Protein AF-A0A0B5L4G7-F1 (afdb_monomer_lite)

Radius of gyration: 29.16 Å; chains: 1; bounding box: 64×62×88 Å

Sequence (250 aa):
MSFLYSIIALALYLLFMFSINLFRIRRFERAIFFQSILGLAGAVVTCVAFRYTPSFKVSFADLHWFLLLLLVNVFFMKNGGAGFPSFMNWFTVMISVAFISPFSEELFFRGVLLKLNGYNIWVNAFIFSSLHLFNVIVGFERFFLVNLIYRFVVALVFAHSVAISGSLFPAVFYHVTNNLVAFILMTRRGRNAREFRGDRRMWEEYTGESAGTVPGGEETEGDPEEGTGGNEDRREDQRDPDEGRDDTKG

Foldseek 3Di:
DFDVLLVVLVVQLVCLLCCLVVVVDPDPLVSLLSSLVSLQVSLVVLCVVQVFDAAAPDDCQLVVVLVVLLVVLLVDLLVDDAADDPPHPLVSNLCRQLASNQVSCLSSLQGRNCVSNVLPLQVSLVVQLVVVVVCCVVPVDPDDVVVSVSSSSLSSSQSVSCSVPVHSNNSNVSSSVSRNSSSVSNHVVNVVVVVVVVVVVVVCVVVVPPPDPPPDDDDDDDDDDDDDDDDDDDDDDDDDDDDDDDDDDD

Structure (mmCIF, N/CA/C/O backbone):
data_AF-A0A0B5L4G7-F1
#
_entry.id   AF-A0A0B5L4G7-F1
#
loop_
_atom_site.group_PDB
_atom_site.id
_atom_site.type_symbol
_atom_site.label_atom_id
_atom_site.label_alt_id
_atom_site.label_comp_id
_atom_site.label_asym_id
_atom_site.label_entity_id
_atom_site.label_seq_id
_atom_site.pdbx_PDB_ins_code
_atom_site.Cartn_x
_atom_site.Cartn_y
_atom_site.Cartn_z
_atom_site.occupancy
_atom_site.B_iso_or_equiv
_atom_site.auth_seq_id
_atom_site.auth_comp_id
_atom_site.auth_asym_id
_atom_site.auth_atom_id
_atom_site.pdbx_PDB_model_num
ATOM 1 N N . MET A 1 1 ? -19.841 11.371 13.286 1.00 59.25 1 MET A N 1
ATOM 2 C CA . MET A 1 1 ? -18.667 12.278 13.298 1.00 59.25 1 MET A CA 1
ATOM 3 C C . MET A 1 1 ? -17.519 11.712 12.452 1.00 59.25 1 MET A C 1
ATOM 5 O O . MET A 1 1 ? -16.452 11.470 12.981 1.00 59.25 1 MET A O 1
ATOM 9 N N . SER A 1 2 ? -17.703 11.435 11.159 1.00 75.00 2 SER A N 1
ATOM 10 C CA . SER A 1 2 ? -16.788 10.503 10.464 1.00 75.00 2 SER A CA 1
ATOM 11 C C . SER A 1 2 ? -16.256 11.045 9.133 1.00 75.00 2 SER A C 1
ATOM 13 O O . SER A 1 2 ? -15.048 11.162 8.960 1.00 75.00 2 SER A O 1
ATOM 15 N N . PHE A 1 3 ? -17.138 11.494 8.238 1.00 88.06 3 PHE A N 1
ATOM 16 C CA . PHE A 1 3 ? -16.742 11.855 6.876 1.00 88.06 3 PHE A CA 1
ATOM 17 C C . PHE A 1 3 ? -15.781 13.053 6.785 1.00 88.06 3 PHE A C 1
ATOM 19 O O . PHE A 1 3 ? -14.754 12.967 6.117 1.00 88.06 3 PHE A O 1
ATOM 26 N N . LEU A 1 4 ? -16.065 14.148 7.503 1.00 93.00 4 LEU A N 1
ATOM 27 C CA . LEU A 1 4 ? -15.206 15.340 7.497 1.00 93.00 4 LEU A CA 1
ATOM 28 C C . LEU A 1 4 ? -13.792 15.033 8.012 1.00 93.00 4 LEU A C 1
ATOM 30 O O . LEU A 1 4 ? -12.812 15.471 7.419 1.00 93.00 4 LEU A O 1
ATOM 34 N N . TYR A 1 5 ? -13.672 14.244 9.082 1.00 94.19 5 TYR A N 1
ATOM 35 C CA . TYR A 1 5 ? -12.368 13.850 9.613 1.00 94.19 5 TYR A CA 1
ATOM 36 C C . TYR A 1 5 ? -11.612 12.931 8.658 1.00 94.19 5 TYR A C 1
ATOM 38 O O . TYR A 1 5 ? -10.407 13.097 8.508 1.00 94.19 5 TYR A O 1
ATOM 46 N N . SER A 1 6 ? -12.302 12.023 7.963 1.00 94.44 6 SER A N 1
ATOM 47 C CA . SER A 1 6 ? -11.692 11.214 6.905 1.00 94.44 6 SER A CA 1
ATOM 48 C C . SER A 1 6 ? -11.169 12.070 5.752 1.00 94.44 6 SER A C 1
ATOM 50 O O . SER A 1 6 ? -10.069 11.814 5.268 1.00 94.44 6 SER A O 1
ATOM 52 N N . ILE A 1 7 ? -11.902 13.117 5.350 1.00 95.31 7 ILE A N 1
ATOM 53 C CA . ILE A 1 7 ? -11.430 14.084 4.347 1.00 95.31 7 ILE A CA 1
ATOM 54 C C . ILE A 1 7 ? -10.191 14.824 4.854 1.00 95.31 7 ILE A C 1
ATOM 56 O O . ILE A 1 7 ? -9.207 14.910 4.127 1.00 95.31 7 ILE A O 1
ATOM 60 N N . ILE A 1 8 ? -10.207 15.328 6.092 1.00 96.19 8 ILE A N 1
ATOM 61 C CA . ILE A 1 8 ? -9.063 16.045 6.677 1.00 96.19 8 ILE A CA 1
ATOM 62 C C . ILE A 1 8 ? -7.838 15.127 6.773 1.00 96.19 8 ILE A C 1
ATOM 64 O O . ILE A 1 8 ? -6.742 15.526 6.385 1.00 96.19 8 ILE A O 1
ATOM 68 N N . ALA A 1 9 ? -8.014 13.889 7.244 1.00 96.00 9 ALA A N 1
ATOM 69 C CA . ALA A 1 9 ? -6.944 12.900 7.328 1.00 96.00 9 ALA A CA 1
ATOM 70 C C . ALA A 1 9 ? -6.357 12.592 5.945 1.00 96.00 9 ALA A C 1
ATOM 72 O O . ALA A 1 9 ? -5.137 12.558 5.789 1.00 96.00 9 ALA A O 1
ATOM 73 N N . LEU A 1 10 ? -7.219 12.421 4.938 1.00 96.12 10 LEU A N 1
ATOM 74 C CA . LEU A 1 10 ? -6.810 12.189 3.558 1.00 96.12 10 LEU A CA 1
ATOM 75 C C . LEU A 1 10 ? -6.064 13.387 2.972 1.00 96.12 10 LEU A C 1
ATOM 77 O O . LEU A 1 10 ? -4.985 13.207 2.419 1.00 96.12 10 LEU A O 1
ATOM 81 N N . ALA A 1 11 ? -6.586 14.601 3.134 1.00 95.75 11 ALA A N 1
ATOM 82 C CA . ALA A 1 11 ? -5.925 15.817 2.675 1.00 95.75 11 ALA A CA 1
ATOM 83 C C . ALA A 1 11 ? -4.540 15.981 3.317 1.00 95.75 11 ALA A C 1
ATOM 85 O O . ALA A 1 11 ? -3.575 16.293 2.622 1.00 95.75 11 ALA A O 1
ATOM 86 N N . LEU A 1 12 ? -4.422 15.707 4.621 1.00 96.06 12 LEU A N 1
ATOM 87 C CA . LEU A 1 12 ? -3.153 15.778 5.338 1.00 96.06 12 LEU A CA 1
ATOM 88 C C . LEU A 1 12 ? -2.153 14.736 4.823 1.00 96.06 12 LEU A C 1
ATOM 90 O O . LEU A 1 12 ? -1.013 15.083 4.536 1.00 96.06 12 LEU A O 1
ATOM 94 N N . TYR A 1 13 ? -2.568 13.480 4.648 1.00 94.94 13 TYR A N 1
ATOM 95 C CA . TYR A 1 13 ? -1.694 12.437 4.101 1.00 94.94 13 TYR A CA 1
ATOM 96 C C . TYR A 1 13 ? -1.242 12.753 2.668 1.00 94.94 13 TYR A C 1
ATOM 98 O O . TYR A 1 13 ? -0.056 12.656 2.348 1.00 94.94 13 TYR A O 1
ATOM 106 N N . LEU A 1 14 ? -2.166 13.207 1.816 1.00 93.44 14 LEU A N 1
ATOM 107 C CA . LEU A 1 14 ? -1.856 13.595 0.442 1.00 93.44 14 LEU A CA 1
ATOM 108 C C . LEU A 1 14 ? -0.922 14.805 0.378 1.00 93.44 14 LEU A C 1
ATOM 110 O O . LEU A 1 14 ? -0.034 14.822 -0.468 1.00 93.44 14 LEU A O 1
ATOM 114 N N . LEU A 1 15 ? -1.053 15.779 1.284 1.00 94.25 15 LEU A N 1
ATOM 115 C CA . LEU A 1 15 ? -0.129 16.912 1.368 1.00 94.25 15 LEU A CA 1
ATOM 116 C C . LEU A 1 15 ? 1.320 16.440 1.558 1.00 94.25 15 LEU A C 1
ATOM 118 O O . LEU A 1 15 ? 2.216 16.916 0.861 1.00 94.25 15 LEU A O 1
ATOM 122 N N . PHE A 1 16 ? 1.549 15.467 2.445 1.00 93.19 16 PHE A N 1
ATOM 123 C CA . PHE A 1 16 ? 2.872 14.865 2.624 1.00 93.19 16 PHE A CA 1
ATOM 124 C C . PHE A 1 16 ? 3.340 14.144 1.357 1.00 93.19 16 PHE A C 1
ATOM 126 O O . PHE A 1 16 ? 4.450 14.400 0.891 1.00 93.19 16 PHE A O 1
ATOM 133 N N . MET A 1 17 ? 2.492 13.305 0.758 1.00 87.38 17 MET A N 1
ATOM 134 C CA . MET A 1 17 ? 2.846 12.546 -0.448 1.00 87.38 17 MET A CA 1
ATOM 135 C C . MET A 1 17 ? 3.175 13.452 -1.642 1.00 87.38 17 MET A C 1
ATOM 137 O O . MET A 1 17 ? 4.147 13.205 -2.352 1.00 87.38 17 MET A O 1
ATOM 141 N N . PHE A 1 18 ? 2.419 14.534 -1.843 1.00 87.75 18 PHE A N 1
ATOM 142 C CA . PHE A 1 18 ? 2.631 15.475 -2.944 1.00 87.75 18 PHE A CA 1
ATOM 143 C C . PHE A 1 18 ? 3.723 16.509 -2.675 1.00 87.75 18 PHE A C 1
ATOM 145 O O . PHE A 1 18 ? 4.221 17.115 -3.626 1.00 87.75 18 PHE A O 1
ATOM 152 N N . SER A 1 19 ? 4.159 16.685 -1.423 1.00 88.75 19 SER A N 1
ATOM 153 C CA . SER A 1 19 ? 5.266 17.593 -1.102 1.00 88.75 19 SER A CA 1
ATOM 154 C C . SER A 1 19 ? 6.565 17.215 -1.820 1.00 88.75 19 SER A C 1
ATOM 156 O O . SER A 1 19 ? 7.389 18.089 -2.082 1.00 88.75 19 SER A O 1
ATOM 158 N N . ILE A 1 20 ? 6.722 15.953 -2.250 1.00 85.06 20 ILE A N 1
ATOM 159 C CA . ILE A 1 20 ? 7.889 15.533 -3.030 1.00 85.06 20 ILE A CA 1
ATOM 160 C C . ILE A 1 20 ? 8.048 16.301 -4.348 1.00 85.06 20 ILE A C 1
ATOM 162 O O . ILE A 1 20 ? 9.173 16.559 -4.784 1.00 85.06 20 ILE A O 1
ATOM 166 N N . ASN A 1 21 ? 6.935 16.738 -4.946 1.00 82.56 21 ASN A N 1
ATOM 167 C CA . ASN A 1 21 ? 6.943 17.508 -6.189 1.00 82.56 21 ASN A CA 1
ATOM 168 C C . ASN A 1 21 ? 7.656 18.861 -6.029 1.00 82.56 21 ASN A C 1
ATOM 170 O O . ASN A 1 21 ? 8.157 19.409 -7.012 1.00 82.56 21 ASN A O 1
ATOM 174 N N . LEU A 1 22 ? 7.777 19.374 -4.798 1.00 85.19 22 LEU A N 1
ATOM 175 C CA . LEU A 1 22 ? 8.517 20.602 -4.499 1.00 85.19 22 LEU A CA 1
ATOM 176 C C . LEU A 1 22 ? 10.036 20.410 -4.611 1.00 85.19 22 LEU A C 1
ATOM 178 O O . LEU A 1 22 ? 10.750 21.342 -4.972 1.00 85.19 22 LEU A O 1
ATOM 182 N N . PHE A 1 23 ? 10.543 19.202 -4.353 1.00 79.75 23 PHE A N 1
ATOM 183 C CA . PHE A 1 23 ? 11.983 18.946 -4.246 1.00 79.75 23 PHE A CA 1
ATOM 184 C C . PHE A 1 23 ? 12.676 18.662 -5.590 1.00 79.75 23 PHE A C 1
ATOM 186 O O . PHE A 1 23 ? 13.892 18.481 -5.612 1.00 79.75 23 PHE A O 1
ATOM 193 N N . ARG A 1 24 ? 11.935 18.617 -6.714 1.00 83.75 24 ARG A N 1
ATOM 194 C CA . ARG A 1 24 ? 12.455 18.404 -8.090 1.00 83.75 24 ARG A CA 1
ATOM 195 C C . ARG A 1 24 ? 13.546 17.317 -8.185 1.00 83.75 24 ARG A C 1
ATOM 197 O O . ARG A 1 24 ? 14.546 17.463 -8.893 1.00 83.75 24 ARG A O 1
ATOM 204 N N . ILE A 1 25 ? 13.368 16.212 -7.460 1.00 83.25 25 ILE A N 1
ATOM 205 C CA . ILE A 1 25 ? 14.365 15.141 -7.360 1.00 83.25 25 ILE A CA 1
ATOM 206 C C . ILE A 1 25 ? 14.445 14.398 -8.698 1.00 83.25 25 ILE A C 1
ATOM 208 O O . ILE A 1 25 ? 13.539 13.659 -9.064 1.00 83.25 25 ILE A O 1
ATOM 212 N N . ARG A 1 26 ? 15.558 14.563 -9.424 1.00 80.94 26 ARG A N 1
ATOM 213 C CA . ARG A 1 26 ? 15.743 13.964 -10.761 1.00 80.94 26 ARG A CA 1
ATOM 214 C C . ARG A 1 26 ? 15.995 12.451 -10.753 1.00 80.94 26 ARG A C 1
ATOM 216 O O . ARG A 1 26 ? 15.745 11.792 -11.755 1.00 80.94 26 ARG A O 1
ATOM 223 N N . ARG A 1 27 ? 16.530 11.886 -9.661 1.00 83.75 27 ARG A N 1
ATOM 224 C CA . ARG A 1 27 ? 16.836 10.444 -9.582 1.00 83.75 27 ARG A CA 1
ATOM 225 C C . ARG A 1 27 ? 15.648 9.669 -9.018 1.00 83.75 27 ARG A C 1
ATOM 227 O O . ARG A 1 27 ? 15.295 9.858 -7.857 1.00 83.75 27 ARG A O 1
ATOM 234 N N . PHE A 1 28 ? 15.113 8.747 -9.815 1.00 82.88 28 PHE A N 1
ATOM 235 C CA . PHE A 1 28 ? 13.949 7.916 -9.488 1.00 82.88 28 PHE A CA 1
ATOM 236 C C . PHE A 1 28 ? 14.068 7.171 -8.148 1.00 82.88 28 PHE A C 1
ATOM 238 O O . PHE A 1 28 ? 13.171 7.239 -7.316 1.00 82.88 28 PHE A O 1
ATOM 245 N N . GLU A 1 29 ? 15.206 6.522 -7.896 1.00 85.81 29 GLU A N 1
ATOM 246 C CA . GLU A 1 29 ? 15.467 5.786 -6.648 1.00 85.81 29 GLU A CA 1
ATOM 247 C C . GLU A 1 29 ? 15.391 6.673 -5.396 1.00 85.81 29 GLU A C 1
ATOM 249 O O . GLU A 1 29 ? 14.841 6.268 -4.374 1.00 85.81 29 GLU A O 1
ATOM 254 N N . ARG A 1 30 ? 15.894 7.911 -5.495 1.00 89.00 30 ARG A N 1
ATOM 255 C CA . ARG A 1 30 ? 15.812 8.893 -4.412 1.00 89.00 30 ARG A CA 1
ATOM 256 C C . ARG A 1 30 ? 14.379 9.381 -4.264 1.00 89.00 30 ARG A C 1
ATOM 258 O O . ARG A 1 30 ? 13.909 9.478 -3.140 1.00 89.00 30 ARG A O 1
ATOM 265 N N . ALA A 1 31 ? 13.688 9.647 -5.373 1.00 88.25 31 ALA A N 1
ATOM 266 C CA . ALA A 1 31 ? 12.297 10.083 -5.345 1.00 88.25 31 ALA A CA 1
ATOM 267 C C . ALA A 1 31 ? 11.403 9.061 -4.621 1.00 88.25 31 ALA A C 1
ATOM 269 O O . ALA A 1 31 ? 10.733 9.425 -3.664 1.00 88.25 31 ALA A O 1
ATOM 270 N N . ILE A 1 32 ? 11.481 7.773 -4.973 1.00 88.19 32 ILE A N 1
ATOM 271 C CA . ILE A 1 32 ? 10.718 6.718 -4.284 1.00 88.19 32 ILE A CA 1
ATOM 272 C C . ILE A 1 32 ? 11.059 6.658 -2.792 1.00 88.19 32 ILE A C 1
ATOM 274 O O . ILE A 1 32 ? 10.159 6.556 -1.955 1.00 88.19 32 ILE A O 1
ATOM 278 N N . PHE A 1 33 ? 12.346 6.720 -2.446 1.00 92.06 33 PHE A N 1
ATOM 279 C CA . PHE A 1 33 ? 12.775 6.668 -1.052 1.00 92.06 33 PHE A CA 1
ATOM 280 C C . PHE A 1 33 ? 12.215 7.843 -0.245 1.00 92.06 33 PHE A C 1
ATOM 282 O O . PHE A 1 33 ? 11.552 7.632 0.770 1.00 92.06 33 PHE A O 1
ATOM 289 N N . PHE A 1 34 ? 12.401 9.077 -0.722 1.00 92.38 34 PHE A N 1
ATOM 290 C CA . PHE A 1 34 ? 11.867 10.267 -0.058 1.00 92.38 34 PHE A CA 1
ATOM 291 C C . PHE A 1 34 ? 10.338 10.256 -0.001 1.00 92.38 34 PHE A C 1
ATOM 293 O O . PHE A 1 34 ? 9.781 10.626 1.028 1.00 92.38 34 PHE A O 1
ATOM 300 N N . GLN A 1 35 ? 9.659 9.777 -1.045 1.00 91.62 35 GLN A N 1
ATOM 301 C CA . GLN A 1 35 ? 8.201 9.651 -1.058 1.00 91.62 35 GLN A CA 1
ATOM 302 C C . GLN A 1 35 ? 7.726 8.670 0.013 1.00 91.62 35 GLN A C 1
ATOM 304 O O . GLN A 1 35 ? 6.778 8.966 0.731 1.00 91.62 35 GLN A O 1
ATOM 309 N N . SER A 1 36 ? 8.420 7.542 0.177 1.00 94.19 36 SER A N 1
ATOM 310 C CA . SER A 1 36 ? 8.094 6.544 1.202 1.00 94.19 36 SER A CA 1
ATOM 311 C C . SER A 1 36 ? 8.296 7.105 2.616 1.00 94.19 36 SER A C 1
ATOM 313 O O . SER A 1 36 ? 7.463 6.895 3.494 1.00 94.19 36 SER A O 1
ATOM 315 N N . ILE A 1 37 ? 9.372 7.870 2.839 1.00 96.25 37 ILE A N 1
ATOM 316 C CA . ILE A 1 37 ? 9.633 8.539 4.124 1.00 96.25 37 ILE A CA 1
ATOM 317 C C . ILE A 1 37 ? 8.588 9.624 4.415 1.00 96.25 37 ILE A C 1
ATOM 319 O O . ILE A 1 37 ? 8.092 9.704 5.538 1.00 96.25 37 ILE A O 1
ATOM 323 N N . LEU A 1 38 ? 8.219 10.433 3.420 1.00 95.50 38 LEU A N 1
ATOM 324 C CA . LEU A 1 38 ? 7.171 11.448 3.555 1.00 95.50 38 LEU A CA 1
ATOM 325 C C . LEU A 1 38 ? 5.805 10.811 3.823 1.00 95.50 38 LEU A C 1
ATOM 327 O O . LEU A 1 38 ? 5.084 11.280 4.701 1.00 95.50 38 LEU A O 1
ATOM 331 N N . GLY A 1 39 ? 5.478 9.715 3.137 1.00 96.00 39 GLY A N 1
ATOM 332 C CA . GLY A 1 39 ? 4.278 8.924 3.398 1.00 96.00 39 GLY A CA 1
ATOM 333 C C . GLY A 1 39 ? 4.247 8.391 4.826 1.00 96.00 39 GLY A C 1
ATOM 334 O O . GLY A 1 39 ? 3.239 8.536 5.517 1.00 96.00 39 GLY A O 1
ATOM 335 N N . LEU A 1 40 ? 5.368 7.852 5.319 1.00 97.81 40 LEU A N 1
ATOM 336 C CA . LEU A 1 40 ? 5.485 7.395 6.704 1.00 97.81 40 LEU A CA 1
ATOM 337 C C . LEU A 1 40 ? 5.307 8.543 7.701 1.00 97.81 40 LEU A C 1
ATOM 339 O O . LEU A 1 40 ? 4.546 8.405 8.658 1.00 97.81 40 LEU A O 1
ATOM 343 N N . ALA A 1 41 ? 5.955 9.684 7.463 1.00 97.69 41 ALA A N 1
ATOM 344 C CA . ALA A 1 41 ? 5.799 10.872 8.295 1.00 97.69 41 ALA A CA 1
ATOM 345 C C . ALA A 1 41 ? 4.334 11.339 8.331 1.00 97.69 41 ALA A C 1
ATOM 347 O O . ALA A 1 41 ? 3.789 11.553 9.412 1.00 97.69 41 ALA A O 1
ATOM 348 N N . GLY A 1 42 ? 3.661 11.408 7.178 1.00 97.06 42 GLY A N 1
ATOM 349 C CA . GLY A 1 42 ? 2.241 11.754 7.087 1.00 97.06 42 GLY A CA 1
ATOM 350 C C . GLY A 1 42 ? 1.332 10.755 7.812 1.00 97.06 42 GLY A C 1
ATOM 351 O O . GLY A 1 42 ? 0.407 11.153 8.526 1.00 97.06 42 GLY A O 1
ATOM 352 N N . ALA A 1 43 ? 1.611 9.455 7.701 1.00 97.56 43 ALA A N 1
ATOM 353 C CA . ALA A 1 43 ? 0.874 8.411 8.413 1.00 97.56 43 ALA A CA 1
ATOM 354 C C . ALA A 1 43 ? 1.051 8.516 9.941 1.00 97.56 43 ALA A C 1
ATOM 356 O O . ALA A 1 43 ? 0.083 8.406 10.691 1.00 97.56 43 ALA A O 1
ATOM 357 N N . VAL A 1 44 ? 2.263 8.801 10.423 1.00 97.88 44 VAL A N 1
ATOM 358 C CA . VAL A 1 44 ? 2.521 9.019 11.857 1.00 97.88 44 VAL A CA 1
ATOM 359 C C . VAL A 1 44 ? 1.840 10.297 12.352 1.00 97.88 44 VAL A C 1
ATOM 361 O O . VAL A 1 44 ? 1.173 10.273 13.385 1.00 97.88 44 VAL A O 1
ATOM 364 N N . VAL A 1 45 ? 1.944 11.401 11.606 1.00 97.75 45 VAL A N 1
ATOM 365 C CA . VAL A 1 45 ? 1.300 12.679 11.953 1.00 97.75 45 VAL A CA 1
ATOM 366 C C . VAL A 1 45 ? -0.216 12.522 12.036 1.00 97.75 45 VAL A C 1
ATOM 368 O O . VAL A 1 45 ? -0.824 12.990 12.996 1.00 97.75 45 VAL A O 1
ATOM 371 N N . THR A 1 46 ? -0.836 11.825 11.082 1.00 97.25 46 THR A N 1
ATOM 372 C CA . THR A 1 46 ? -2.278 11.536 11.131 1.00 97.25 46 THR A CA 1
ATOM 373 C C . THR A 1 46 ? -2.634 10.638 12.318 1.00 97.25 46 THR A C 1
ATOM 375 O O . THR A 1 46 ? -3.606 10.929 13.014 1.00 97.25 46 THR A O 1
ATOM 378 N N . CYS A 1 47 ? -1.834 9.615 12.640 1.00 97.00 47 CYS A N 1
ATOM 379 C CA . CYS A 1 47 ? -2.050 8.815 13.852 1.00 97.00 47 CYS A CA 1
ATOM 380 C C . CYS A 1 47 ? -2.052 9.682 15.118 1.00 97.00 47 CYS A C 1
ATOM 382 O O . CYS A 1 47 ? -2.962 9.566 15.938 1.00 97.00 47 CYS A O 1
ATOM 384 N N . VAL A 1 48 ? -1.079 10.587 15.259 1.00 97.31 48 VAL A N 1
ATOM 385 C CA . VAL A 1 48 ? -0.985 11.502 16.408 1.00 97.31 48 VAL A CA 1
ATOM 386 C C . VAL A 1 48 ? -2.161 12.482 16.436 1.00 97.31 48 VAL A C 1
ATOM 388 O O . VAL A 1 48 ? -2.828 12.605 17.464 1.00 97.31 48 VAL A O 1
ATOM 391 N N . ALA A 1 49 ? -2.466 13.133 15.309 1.00 96.44 49 ALA A N 1
ATOM 392 C CA . ALA A 1 49 ? -3.536 14.127 15.198 1.00 96.44 49 ALA A CA 1
ATOM 393 C C . ALA A 1 49 ? -4.913 13.552 15.564 1.00 96.44 49 ALA A C 1
ATOM 395 O O . ALA A 1 49 ? -5.708 14.208 16.235 1.00 96.44 49 ALA A O 1
ATOM 396 N N . PHE A 1 50 ? -5.170 12.300 15.178 1.00 95.88 50 PHE A N 1
ATOM 397 C CA . PHE A 1 50 ? -6.421 11.594 15.461 1.00 95.88 50 PHE A CA 1
ATOM 398 C C . PHE A 1 50 ? -6.346 10.671 16.687 1.00 95.88 50 PHE A C 1
ATOM 400 O O . PHE A 1 50 ? -7.269 9.890 16.921 1.00 95.88 50 PHE A O 1
ATOM 407 N N . ARG A 1 51 ? -5.270 10.768 17.487 1.00 95.31 51 ARG A N 1
ATOM 408 C CA . ARG A 1 51 ? -5.040 9.985 18.717 1.00 95.31 51 ARG A CA 1
ATOM 409 C C . ARG A 1 51 ? -5.252 8.480 18.515 1.00 95.31 51 ARG A C 1
ATOM 411 O O . ARG A 1 51 ? -5.855 7.794 19.341 1.00 95.31 51 ARG A O 1
ATOM 418 N N . TYR A 1 52 ? -4.788 7.969 17.382 1.00 93.56 52 TYR A N 1
ATOM 419 C CA . TYR A 1 52 ? -4.830 6.554 17.061 1.00 93.56 52 TYR A CA 1
ATOM 420 C C . TYR A 1 52 ? -3.552 5.862 17.534 1.00 93.56 52 TYR A C 1
ATOM 422 O O . TYR A 1 52 ? -2.444 6.276 17.196 1.00 93.56 52 TYR A O 1
ATOM 430 N N . THR A 1 53 ? -3.717 4.775 18.285 1.00 94.75 53 THR A N 1
ATOM 431 C CA . THR A 1 53 ? -2.618 3.901 18.699 1.00 94.75 53 THR A CA 1
ATOM 432 C C . THR A 1 53 ? -2.775 2.556 17.991 1.00 94.75 53 THR A C 1
ATOM 434 O O . THR A 1 53 ? -3.717 1.821 18.308 1.00 94.75 53 THR A O 1
ATOM 437 N N . PRO A 1 54 ? -1.907 2.230 17.019 1.00 93.75 54 PRO A N 1
ATOM 438 C CA . PRO A 1 54 ? -1.991 0.973 16.288 1.00 93.75 54 PRO A CA 1
ATOM 439 C C . PRO A 1 54 ? -1.722 -0.226 17.204 1.00 93.75 54 PRO A C 1
ATOM 441 O O . PRO A 1 54 ? -0.813 -0.194 18.032 1.00 93.75 54 PRO A O 1
ATOM 444 N N . SER A 1 55 ? -2.480 -1.310 17.027 1.00 96.56 55 SER A N 1
ATOM 445 C CA . SER A 1 55 ? -2.159 -2.606 17.634 1.00 96.56 55 SER A CA 1
ATOM 446 C C . SER A 1 55 ? -1.448 -3.496 16.620 1.00 96.56 55 SER A C 1
ATOM 448 O O . SER A 1 55 ? -1.878 -3.589 15.473 1.00 96.56 55 SER A O 1
ATOM 450 N N . PHE A 1 56 ? -0.389 -4.176 17.055 1.00 97.38 56 PHE A N 1
ATOM 451 C CA . PHE A 1 56 ? 0.387 -5.124 16.246 1.00 97.38 56 PHE A CA 1
ATOM 452 C C . PHE A 1 56 ? 0.379 -6.530 16.854 1.00 97.38 56 PHE A C 1
ATOM 454 O O . PHE A 1 56 ? 1.374 -7.250 16.818 1.00 97.38 56 PHE A O 1
ATOM 461 N N . LYS A 1 57 ? -0.751 -6.935 17.443 1.00 97.81 57 LYS A N 1
ATOM 462 C CA . LYS A 1 57 ? -0.926 -8.319 17.898 1.00 97.81 57 LYS A CA 1
ATOM 463 C C . LYS A 1 57 ? -0.802 -9.259 16.701 1.00 97.81 57 LYS A C 1
ATOM 465 O O . LYS A 1 57 ? -1.473 -9.051 15.689 1.00 97.81 57 LYS A O 1
ATOM 470 N N . VAL A 1 58 ? 0.042 -10.279 16.816 1.00 98.00 58 VAL A N 1
ATOM 471 C CA . VAL A 1 58 ? 0.219 -11.276 15.755 1.00 98.00 58 VAL A CA 1
ATOM 472 C C . VAL A 1 58 ? -1.131 -11.934 15.466 1.00 98.00 58 VAL A C 1
ATOM 474 O O . VAL A 1 58 ? -1.788 -12.443 16.371 1.00 98.00 58 VAL A O 1
ATOM 477 N N . SER A 1 59 ? -1.561 -11.871 14.208 1.00 97.81 59 SER A N 1
ATOM 478 C CA . SER A 1 59 ? -2.823 -12.433 13.732 1.00 97.81 59 SER A CA 1
ATOM 479 C C . SER A 1 59 ? -2.699 -12.799 12.259 1.00 97.81 59 SER A C 1
ATOM 481 O O . SER A 1 59 ? -2.058 -12.086 11.492 1.00 97.81 59 SER A O 1
ATOM 483 N N . PHE A 1 60 ? -3.343 -13.896 11.870 1.00 97.81 60 PHE A N 1
ATOM 484 C CA . PHE A 1 60 ? -3.379 -14.404 10.496 1.00 97.81 60 PHE A CA 1
ATOM 485 C C . PHE A 1 60 ? -4.806 -14.390 9.930 1.00 97.81 60 PHE A C 1
ATOM 487 O O . PHE A 1 60 ? -5.193 -15.246 9.132 1.00 97.81 60 PHE A O 1
ATOM 494 N N . ALA A 1 61 ? -5.606 -13.416 10.371 1.00 97.88 61 ALA A N 1
ATOM 495 C CA . ALA A 1 61 ? -6.927 -13.128 9.823 1.00 97.88 61 ALA A CA 1
ATOM 496 C C . ALA A 1 61 ? -6.875 -13.041 8.287 1.00 97.88 61 ALA A C 1
ATOM 498 O O . ALA A 1 61 ? -6.009 -12.361 7.742 1.00 97.88 61 ALA A O 1
ATOM 499 N N . ASP A 1 62 ? -7.770 -13.753 7.601 1.00 98.06 62 ASP A N 1
ATOM 500 C CA . ASP A 1 62 ? -7.864 -13.826 6.132 1.00 98.06 62 ASP A CA 1
ATOM 501 C C . ASP A 1 62 ? -6.602 -14.292 5.384 1.00 98.06 62 ASP A C 1
ATOM 503 O O . ASP A 1 62 ? -6.471 -14.053 4.181 1.00 98.06 62 ASP A O 1
ATOM 507 N N . LEU A 1 63 ? -5.688 -15.015 6.045 1.00 98.12 63 LEU A N 1
ATOM 508 C CA . LEU A 1 63 ? -4.464 -15.510 5.402 1.00 98.12 63 LEU A CA 1
ATOM 509 C C . LEU A 1 63 ? -4.755 -16.318 4.127 1.00 98.12 63 LEU A C 1
ATOM 511 O O . LEU A 1 63 ? -4.053 -16.171 3.135 1.00 98.12 63 LEU A O 1
ATOM 515 N N . HIS A 1 64 ? -5.800 -17.147 4.117 1.00 98.00 64 HIS A N 1
ATOM 516 C CA . HIS A 1 64 ? -6.163 -17.959 2.951 1.00 98.00 64 HIS A CA 1
ATOM 517 C C . HIS A 1 64 ? -6.610 -17.107 1.750 1.00 98.00 64 HIS A C 1
ATOM 519 O O . HIS A 1 64 ? -6.187 -17.379 0.626 1.00 98.00 64 HIS A O 1
ATOM 525 N N . TRP A 1 65 ? -7.393 -16.044 1.976 1.00 98.19 65 TRP A N 1
ATOM 526 C CA . TRP A 1 65 ? -7.753 -15.087 0.925 1.00 98.19 65 TRP A CA 1
ATOM 527 C C . TRP A 1 65 ? -6.526 -14.342 0.409 1.00 98.19 65 TRP A C 1
ATOM 529 O O . TRP A 1 65 ? -6.366 -14.184 -0.801 1.00 98.19 65 TRP A O 1
ATOM 539 N N . PHE A 1 66 ? -5.622 -13.944 1.309 1.00 98.00 66 PHE A N 1
ATOM 540 C CA . PHE A 1 66 ? -4.351 -13.349 0.914 1.00 98.00 66 PHE A CA 1
ATOM 541 C C . PHE A 1 66 ? -3.512 -14.301 0.051 1.00 98.00 66 PHE A C 1
ATOM 543 O O . PHE A 1 66 ? -3.029 -13.892 -1.001 1.00 98.00 66 PHE A O 1
ATOM 550 N N . LEU A 1 67 ? -3.368 -15.570 0.445 1.00 98.06 67 LEU A N 1
ATOM 551 C CA . LEU A 1 67 ? -2.609 -16.562 -0.320 1.00 98.06 67 LEU A CA 1
ATOM 552 C C . LEU A 1 67 ? -3.202 -16.775 -1.717 1.00 98.06 67 LEU A C 1
ATOM 554 O O . LEU A 1 67 ? -2.451 -16.829 -2.689 1.00 98.06 67 LEU A O 1
ATOM 558 N N . LEU A 1 68 ? -4.532 -16.830 -1.839 1.00 97.69 68 LEU A N 1
ATOM 559 C CA . LEU A 1 68 ? -5.201 -16.912 -3.138 1.00 97.69 68 LEU A CA 1
ATOM 560 C C . LEU A 1 68 ? -4.858 -15.703 -4.023 1.00 97.69 68 LEU A C 1
ATOM 562 O O . LEU A 1 68 ? -4.472 -15.874 -5.179 1.00 97.69 68 LEU A O 1
ATOM 566 N N . LEU A 1 69 ? -4.942 -14.485 -3.481 1.00 96.62 69 LEU A N 1
ATOM 567 C CA . LEU A 1 69 ? -4.600 -13.263 -4.217 1.00 96.62 69 LEU A CA 1
ATOM 568 C C . LEU A 1 69 ? -3.116 -13.198 -4.583 1.00 96.62 69 LEU A C 1
ATOM 570 O O . LEU A 1 69 ? -2.776 -12.790 -5.693 1.00 96.62 69 LEU A O 1
ATOM 574 N N . LEU A 1 70 ? -2.234 -13.650 -3.693 1.00 96.00 70 LEU A N 1
ATOM 575 C CA . LEU A 1 70 ? -0.801 -13.720 -3.949 1.00 96.00 70 LEU A CA 1
ATOM 576 C C . LEU A 1 70 ? -0.495 -14.671 -5.113 1.00 96.00 70 LEU A C 1
ATOM 578 O O . LEU A 1 70 ? 0.302 -14.329 -5.984 1.00 96.00 70 LEU A O 1
ATOM 582 N N . LEU A 1 71 ? -1.155 -15.833 -5.174 1.00 95.44 71 LEU A N 1
ATOM 583 C CA . LEU A 1 71 ? -1.020 -16.770 -6.294 1.00 95.44 71 LEU A CA 1
ATOM 584 C C . LEU A 1 71 ? -1.477 -16.144 -7.615 1.00 95.44 71 LEU A C 1
ATOM 586 O O . LEU A 1 71 ? -0.773 -16.252 -8.620 1.00 95.44 71 LEU A O 1
ATOM 590 N N . VAL A 1 72 ? -2.613 -15.441 -7.603 1.00 93.19 72 VAL A N 1
ATOM 591 C CA . VAL A 1 72 ? -3.110 -14.696 -8.769 1.00 93.19 72 VAL A CA 1
ATOM 592 C C . VAL A 1 72 ? -2.089 -13.643 -9.216 1.00 93.19 72 VAL A C 1
ATOM 594 O O . VAL A 1 72 ? -1.771 -13.555 -10.403 1.00 93.19 72 VAL A O 1
ATOM 597 N N . ASN A 1 73 ? -1.505 -12.893 -8.280 1.00 91.44 73 ASN A N 1
ATOM 598 C CA . ASN A 1 73 ? -0.485 -11.888 -8.578 1.00 91.44 73 ASN A CA 1
ATOM 599 C C . ASN A 1 73 ? 0.778 -12.501 -9.197 1.00 91.44 73 ASN A C 1
ATOM 601 O O . ASN A 1 73 ? 1.276 -12.025 -10.218 1.00 91.44 73 ASN A O 1
ATOM 605 N N . VAL A 1 74 ? 1.277 -13.597 -8.619 1.00 91.31 74 VAL A N 1
ATOM 606 C CA . VAL A 1 74 ? 2.429 -14.338 -9.152 1.00 91.31 74 VAL A CA 1
ATOM 607 C C . VAL A 1 74 ? 2.147 -14.826 -10.572 1.00 91.31 74 VAL A C 1
ATOM 609 O O . VAL A 1 74 ? 3.008 -14.685 -11.442 1.00 91.31 74 VAL A O 1
ATOM 612 N N . PHE A 1 75 ? 0.947 -15.353 -10.831 1.00 89.44 75 PHE A N 1
ATOM 613 C CA . PHE A 1 75 ? 0.541 -15.807 -12.160 1.00 89.44 75 PHE A CA 1
ATOM 614 C C . PHE A 1 75 ? 0.566 -14.667 -13.190 1.00 89.44 75 PHE A C 1
ATOM 616 O O . PHE A 1 75 ? 1.179 -14.812 -14.249 1.00 89.44 75 PHE A O 1
ATOM 623 N N . PHE A 1 76 ? -0.020 -13.509 -12.869 1.00 86.00 76 PHE A N 1
ATOM 624 C CA . PHE A 1 76 ? -0.014 -12.353 -13.771 1.00 86.00 76 PHE A CA 1
ATOM 625 C C . PHE A 1 76 ? 1.389 -11.772 -13.982 1.00 86.00 76 PHE A C 1
ATOM 627 O O . PHE A 1 76 ? 1.766 -11.476 -15.116 1.00 86.00 76 PHE A O 1
ATOM 634 N N . MET A 1 77 ? 2.195 -11.644 -12.925 1.00 82.38 77 MET A N 1
ATOM 635 C CA . MET A 1 77 ? 3.544 -11.083 -13.036 1.00 82.38 77 MET A CA 1
ATOM 636 C C . MET A 1 77 ? 4.521 -12.000 -13.762 1.00 82.38 77 MET A C 1
ATOM 638 O O . MET A 1 77 ? 5.390 -11.504 -14.476 1.00 82.38 77 MET A O 1
ATOM 642 N N . LYS A 1 78 ? 4.365 -13.324 -13.645 1.00 78.69 78 LYS A N 1
ATOM 643 C CA . LYS A 1 78 ? 5.166 -14.284 -14.417 1.00 78.69 78 LYS A CA 1
ATOM 644 C C . LYS A 1 78 ? 5.009 -14.068 -15.928 1.00 78.69 78 LYS A C 1
ATOM 646 O O . LYS A 1 78 ? 5.977 -14.233 -16.667 1.00 78.69 78 LYS A O 1
ATOM 651 N N . ASN A 1 79 ? 3.822 -13.646 -16.362 1.00 73.81 79 ASN A N 1
ATOM 652 C CA . ASN A 1 79 ? 3.493 -13.404 -17.767 1.00 73.81 79 ASN A CA 1
ATOM 653 C C . ASN A 1 79 ? 3.673 -11.928 -18.189 1.00 73.81 79 ASN A C 1
ATOM 655 O O . ASN A 1 79 ? 3.560 -11.602 -19.369 1.00 73.81 79 ASN A O 1
ATOM 659 N N . GLY A 1 80 ? 3.948 -11.025 -17.242 1.00 63.38 80 GLY A N 1
ATOM 660 C CA . GLY A 1 80 ? 4.014 -9.578 -17.463 1.00 63.38 80 GLY A CA 1
ATOM 661 C C . GLY A 1 80 ? 5.366 -9.072 -17.971 1.00 63.38 80 GLY A C 1
ATOM 662 O O . GLY A 1 80 ? 6.416 -9.596 -17.623 1.00 63.38 80 GLY A O 1
ATOM 663 N N . GLY A 1 81 ? 5.333 -8.004 -18.778 1.00 58.44 81 GLY A N 1
ATOM 664 C CA . GLY A 1 81 ? 6.468 -7.397 -19.488 1.00 58.44 81 GLY A CA 1
ATOM 665 C C . GLY A 1 81 ? 7.442 -6.524 -18.674 1.00 58.44 81 GLY A C 1
ATOM 666 O O . GLY A 1 81 ? 8.485 -6.161 -19.216 1.00 58.44 81 GLY A O 1
ATOM 667 N N . ALA A 1 82 ? 7.182 -6.228 -17.399 1.00 62.34 82 ALA A N 1
ATOM 668 C CA . ALA A 1 82 ? 7.961 -5.252 -16.626 1.00 62.34 82 ALA A CA 1
ATOM 669 C C . ALA A 1 82 ? 9.293 -5.805 -16.066 1.00 62.34 82 ALA A C 1
ATOM 671 O O . ALA A 1 82 ? 9.406 -6.990 -15.749 1.00 62.34 82 ALA A O 1
ATOM 672 N N . GLY A 1 83 ? 10.300 -4.936 -15.929 1.00 63.09 83 GLY A N 1
ATOM 673 C CA . GLY A 1 83 ? 11.590 -5.227 -15.295 1.00 63.09 83 GLY A CA 1
ATOM 674 C C . GLY A 1 83 ? 12.271 -3.941 -14.819 1.00 63.09 83 GLY A C 1
ATOM 675 O O . GLY A 1 83 ? 12.003 -2.867 -15.358 1.00 63.09 83 GLY A O 1
ATOM 676 N N . PHE A 1 84 ? 13.131 -4.035 -13.801 1.00 63.97 84 PHE A N 1
ATOM 677 C CA . PHE A 1 84 ? 13.835 -2.867 -13.264 1.00 63.97 84 PHE A CA 1
ATOM 678 C C . PHE A 1 84 ? 15.059 -2.473 -14.115 1.00 63.97 84 PHE A C 1
ATOM 680 O O . PHE A 1 84 ? 15.788 -3.355 -14.588 1.00 63.97 84 PHE A O 1
ATOM 687 N N . PRO A 1 85 ? 15.335 -1.162 -14.261 1.00 63.75 85 PRO A N 1
ATOM 688 C CA . PRO A 1 85 ? 16.587 -0.659 -14.814 1.00 63.75 85 PRO A CA 1
ATOM 689 C C . PRO A 1 85 ? 17.824 -1.211 -14.093 1.00 63.75 85 PRO A C 1
ATOM 691 O O . PRO A 1 85 ? 17.836 -1.403 -12.879 1.00 63.75 85 PRO A O 1
ATOM 694 N N . SER A 1 86 ? 18.899 -1.429 -14.849 1.00 64.12 86 SER A N 1
ATOM 695 C CA . SER A 1 86 ? 20.152 -2.023 -14.369 1.00 64.12 86 SER A CA 1
ATOM 696 C C . SER A 1 86 ? 20.954 -1.178 -13.389 1.00 64.12 86 SER A C 1
ATOM 698 O O . SER A 1 86 ? 21.748 -1.738 -12.641 1.00 64.12 86 SER A O 1
ATOM 700 N N . PHE A 1 87 ? 20.764 0.139 -13.414 1.00 63.03 87 PHE A N 1
ATOM 701 C CA . PHE A 1 87 ? 21.600 1.114 -12.714 1.00 63.03 87 PHE A CA 1
ATOM 702 C C . PHE A 1 87 ? 21.032 1.561 -11.359 1.00 63.03 87 PHE A C 1
ATOM 704 O O . PHE A 1 87 ? 21.630 2.410 -10.702 1.00 63.03 87 PHE A O 1
ATOM 711 N N . MET A 1 88 ? 19.868 1.046 -10.956 1.00 73.25 88 MET A N 1
ATOM 712 C CA . MET A 1 88 ? 19.197 1.477 -9.729 1.00 73.25 88 MET A CA 1
ATOM 713 C C . MET A 1 88 ? 19.855 0.883 -8.485 1.00 73.25 88 MET A C 1
ATOM 715 O O . MET A 1 88 ? 20.199 -0.301 -8.466 1.00 73.25 88 MET A O 1
ATOM 719 N N . ASN A 1 89 ? 19.946 1.673 -7.409 1.00 85.25 89 ASN A N 1
ATOM 720 C CA . ASN A 1 89 ? 20.284 1.141 -6.088 1.00 85.25 89 ASN A CA 1
ATOM 721 C C . ASN A 1 89 ? 19.153 0.224 -5.591 1.00 85.25 89 ASN A C 1
ATOM 723 O O . ASN A 1 89 ? 18.183 0.657 -4.963 1.00 85.25 89 ASN A O 1
ATOM 727 N N . TRP A 1 90 ? 19.287 -1.061 -5.915 1.00 85.56 90 TRP A N 1
ATOM 728 C CA . TRP A 1 90 ? 18.276 -2.087 -5.690 1.00 85.56 90 TRP A CA 1
ATOM 729 C C . TRP A 1 90 ? 17.862 -2.192 -4.223 1.00 85.56 90 TRP A C 1
ATOM 731 O O . TRP A 1 90 ? 16.678 -2.325 -3.937 1.00 85.56 90 TRP A O 1
ATOM 741 N N . PHE A 1 91 ? 18.808 -2.056 -3.291 1.00 88.88 91 PHE A N 1
ATOM 742 C CA . PHE A 1 91 ? 18.528 -2.141 -1.859 1.00 88.88 91 PHE A CA 1
ATOM 743 C C . PHE A 1 91 ? 17.644 -0.988 -1.373 1.00 88.88 91 PHE A C 1
ATOM 745 O O . PHE A 1 91 ? 16.648 -1.219 -0.688 1.00 88.88 91 PHE A O 1
ATOM 752 N N . THR A 1 92 ? 17.953 0.250 -1.775 1.00 90.50 92 THR A N 1
ATOM 753 C CA . THR A 1 92 ? 17.133 1.423 -1.436 1.00 90.50 92 THR A CA 1
ATOM 754 C C . THR A 1 92 ? 15.713 1.279 -1.977 1.00 90.50 92 THR A C 1
ATOM 756 O O . THR A 1 92 ? 14.745 1.541 -1.263 1.00 90.50 92 THR A O 1
ATOM 759 N N . VAL A 1 93 ? 15.576 0.825 -3.222 1.00 89.62 93 VAL A N 1
ATOM 760 C CA . VAL A 1 93 ? 14.270 0.644 -3.869 1.00 89.62 93 VAL A CA 1
ATOM 761 C C . VAL A 1 93 ? 13.493 -0.487 -3.200 1.00 89.62 93 VAL A C 1
ATOM 763 O O . VAL A 1 93 ? 12.315 -0.309 -2.906 1.00 89.62 93 VAL A O 1
ATOM 766 N N . MET A 1 94 ? 14.156 -1.604 -2.885 1.00 92.75 94 MET A N 1
ATOM 767 C CA . MET A 1 94 ? 13.568 -2.725 -2.152 1.00 92.75 94 MET A CA 1
ATOM 768 C C . MET A 1 94 ? 13.001 -2.268 -0.811 1.00 92.75 94 MET A C 1
ATOM 770 O O . MET A 1 94 ? 11.829 -2.496 -0.537 1.00 92.75 94 MET A O 1
ATOM 774 N N . ILE A 1 95 ? 13.812 -1.602 0.016 1.00 94.81 95 ILE A N 1
ATOM 775 C CA . ILE A 1 95 ? 13.378 -1.125 1.333 1.00 94.81 95 ILE A CA 1
ATOM 776 C C . ILE A 1 95 ? 12.191 -0.174 1.202 1.00 94.81 95 ILE A C 1
ATOM 778 O O . ILE A 1 95 ? 11.223 -0.280 1.952 1.00 94.81 95 ILE A O 1
ATOM 782 N N . SER A 1 96 ? 12.238 0.729 0.226 1.00 94.38 96 SER A N 1
ATOM 783 C CA . SER A 1 96 ? 11.177 1.714 0.024 1.00 94.38 96 SER A CA 1
ATOM 784 C C . SER A 1 96 ? 9.863 1.055 -0.399 1.00 94.38 96 SER A C 1
ATOM 786 O O . SER A 1 96 ? 8.845 1.233 0.259 1.00 94.38 96 SER A O 1
ATOM 788 N N . VAL A 1 97 ? 9.891 0.246 -1.461 1.00 91.75 97 VAL A N 1
ATOM 789 C CA . VAL A 1 97 ? 8.688 -0.315 -2.098 1.00 91.75 97 VAL A CA 1
ATOM 790 C C . VAL A 1 97 ? 8.137 -1.527 -1.347 1.00 91.75 97 VAL A C 1
ATOM 792 O O . VAL A 1 97 ? 6.924 -1.724 -1.312 1.00 91.75 97 VAL A O 1
ATOM 795 N N . ALA A 1 98 ? 9.001 -2.355 -0.755 1.00 94.81 98 ALA A N 1
ATOM 796 C CA . ALA A 1 98 ? 8.574 -3.573 -0.073 1.00 94.81 98 ALA A CA 1
ATOM 797 C C . ALA A 1 98 ? 8.294 -3.368 1.418 1.00 94.81 98 ALA A C 1
ATOM 799 O O . ALA A 1 98 ? 7.549 -4.161 1.978 1.00 94.81 98 ALA A O 1
ATOM 800 N N . PHE A 1 99 ? 8.843 -2.329 2.061 1.00 96.19 99 PHE A N 1
ATOM 801 C CA . PHE A 1 99 ? 8.703 -2.148 3.511 1.00 96.19 99 PHE A CA 1
ATOM 802 C C . PHE A 1 99 ? 8.146 -0.782 3.904 1.00 96.19 99 PHE A C 1
ATOM 804 O O . PHE A 1 99 ? 7.069 -0.724 4.492 1.00 96.19 99 PHE A O 1
ATOM 811 N N . ILE A 1 100 ? 8.844 0.313 3.585 1.00 97.75 100 ILE A N 1
ATOM 812 C CA . ILE A 1 100 ? 8.476 1.645 4.092 1.00 97.75 100 ILE A CA 1
ATOM 813 C C . ILE A 1 100 ? 7.125 2.097 3.521 1.00 97.75 100 ILE A C 1
ATOM 815 O O . ILE A 1 100 ? 6.253 2.486 4.298 1.00 97.75 100 ILE A O 1
ATOM 819 N N . SER A 1 101 ? 6.930 2.011 2.198 1.00 95.81 101 SER A N 1
ATOM 820 C CA . SER A 1 101 ? 5.668 2.408 1.555 1.00 95.81 101 SER A CA 1
ATOM 821 C C . SER A 1 101 ? 4.500 1.558 2.062 1.00 95.81 101 SER A C 1
ATOM 823 O O . SER A 1 101 ? 3.594 2.150 2.651 1.00 95.81 101 SER A O 1
ATOM 825 N N . PRO A 1 102 ? 4.547 0.206 2.013 1.00 97.31 102 PRO A N 1
ATOM 826 C CA . PRO A 1 102 ? 3.478 -0.635 2.555 1.00 97.31 102 PRO A CA 1
ATOM 827 C C . PRO A 1 102 ? 3.151 -0.335 4.013 1.00 97.31 102 PRO A C 1
ATOM 829 O O . PRO A 1 102 ? 1.988 -0.192 4.373 1.00 97.31 102 PRO A O 1
ATOM 832 N N . PHE A 1 103 ? 4.171 -0.186 4.861 1.00 98.38 103 PHE A N 1
ATOM 833 C CA . PHE A 1 103 ? 3.956 0.115 6.271 1.00 98.38 103 PHE A CA 1
ATOM 834 C C . PHE A 1 103 ? 3.272 1.474 6.464 1.00 98.38 103 PHE A C 1
ATOM 836 O O . PHE A 1 103 ? 2.319 1.576 7.236 1.00 98.38 103 PHE A O 1
ATOM 843 N N . SER A 1 104 ? 3.723 2.507 5.744 1.00 98.19 104 SER A N 1
ATOM 844 C CA . SER A 1 104 ? 3.112 3.839 5.797 1.00 98.19 104 SER A CA 1
ATOM 845 C C . SER A 1 104 ? 1.661 3.838 5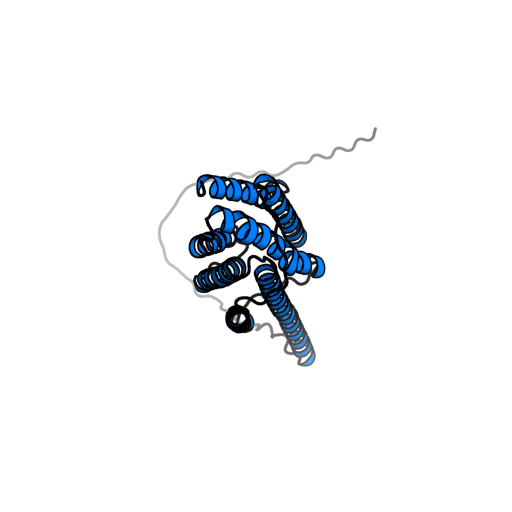.318 1.00 98.19 104 SER A C 1
ATOM 847 O O . SER A 1 104 ? 0.797 4.452 5.944 1.00 98.19 104 SER A O 1
ATOM 849 N N . GLU A 1 105 ? 1.383 3.109 4.239 1.00 97.94 105 GLU A N 1
ATOM 850 C CA . GLU A 1 105 ? 0.057 2.983 3.657 1.00 97.94 105 GLU A CA 1
ATOM 851 C C . GLU A 1 105 ? -0.877 2.260 4.624 1.00 97.94 105 GLU A C 1
ATOM 853 O O . GLU A 1 105 ? -1.948 2.773 4.930 1.00 97.94 105 GLU A O 1
ATOM 858 N N . GLU A 1 106 ? -0.477 1.120 5.190 1.00 98.50 106 GLU A N 1
ATOM 859 C CA . GLU A 1 106 ? -1.336 0.399 6.134 1.00 98.50 106 GLU A CA 1
ATOM 860 C C . GLU A 1 106 ? -1.575 1.180 7.429 1.00 98.50 106 GLU A C 1
ATOM 862 O O . GLU A 1 106 ? -2.700 1.201 7.939 1.00 98.50 106 GLU A O 1
ATOM 867 N N . LEU A 1 107 ? -0.562 1.893 7.931 1.00 98.44 107 LEU A N 1
ATOM 868 C CA . LEU A 1 107 ? -0.718 2.759 9.097 1.00 98.44 107 LEU A CA 1
ATOM 869 C C . LEU A 1 107 ? -1.775 3.849 8.847 1.00 98.44 107 LEU A C 1
ATOM 871 O O . LEU A 1 107 ? -2.628 4.096 9.702 1.00 98.44 107 LEU A O 1
ATOM 875 N N . PHE A 1 108 ? -1.772 4.458 7.659 1.00 98.50 108 PHE A N 1
ATOM 876 C CA . PHE A 1 108 ? -2.755 5.471 7.288 1.00 98.50 108 PHE A CA 1
ATOM 877 C C . PHE A 1 108 ? -4.127 4.869 6.946 1.00 98.50 108 PHE A C 1
ATOM 879 O O . PHE A 1 108 ? -5.129 5.191 7.588 1.00 98.50 108 PHE A O 1
ATOM 886 N N . PHE A 1 109 ? -4.195 3.986 5.948 1.00 98.31 109 PHE A N 1
ATOM 887 C CA . PHE A 1 109 ? -5.449 3.465 5.414 1.00 98.31 109 PHE A CA 1
ATOM 888 C C . PHE A 1 109 ? -6.160 2.563 6.412 1.00 98.31 109 PHE A C 1
ATOM 890 O O . PHE A 1 109 ? -7.352 2.752 6.647 1.00 98.31 109 PHE A O 1
ATOM 897 N N . ARG A 1 110 ? -5.469 1.591 7.012 1.00 97.94 110 ARG A N 1
ATOM 898 C CA . ARG A 1 110 ? -6.106 0.603 7.900 1.00 97.94 110 ARG A CA 1
ATOM 899 C C . ARG A 1 110 ? -6.099 1.071 9.346 1.00 97.94 110 ARG A C 1
ATOM 901 O O . ARG A 1 110 ? -7.009 0.725 10.092 1.00 97.94 110 ARG A O 1
ATOM 908 N N . GLY A 1 111 ? -5.115 1.880 9.730 1.00 97.12 111 GLY A N 1
ATOM 909 C CA . GLY A 1 111 ? -5.045 2.437 11.073 1.00 97.12 111 GLY A CA 1
ATOM 910 C C . GLY A 1 111 ? -6.019 3.594 11.272 1.00 97.12 111 GLY A C 1
ATOM 911 O O . GLY A 1 111 ? -6.978 3.495 12.039 1.00 97.12 111 GLY A O 1
ATOM 912 N N . VAL A 1 112 ? -5.786 4.695 10.559 1.00 97.31 112 VAL A N 1
ATOM 913 C CA . VAL A 1 112 ? -6.535 5.944 10.750 1.00 97.31 112 VAL A CA 1
ATOM 914 C C . VAL A 1 112 ? -7.827 5.950 9.937 1.00 97.31 112 VAL A C 1
ATOM 916 O O . VAL A 1 112 ? -8.919 6.050 10.500 1.00 97.31 112 VAL A O 1
ATOM 919 N N . LEU A 1 113 ? -7.729 5.828 8.613 1.00 97.50 113 LEU A N 1
ATOM 920 C CA . LEU A 1 113 ? -8.852 6.086 7.711 1.00 97.50 113 LEU A CA 1
ATOM 921 C C . LEU A 1 113 ? -9.984 5.062 7.875 1.00 97.50 113 LEU A C 1
ATOM 923 O O . LEU A 1 113 ? -11.155 5.437 7.899 1.00 97.50 113 LEU A O 1
ATOM 927 N N . LEU A 1 114 ? -9.65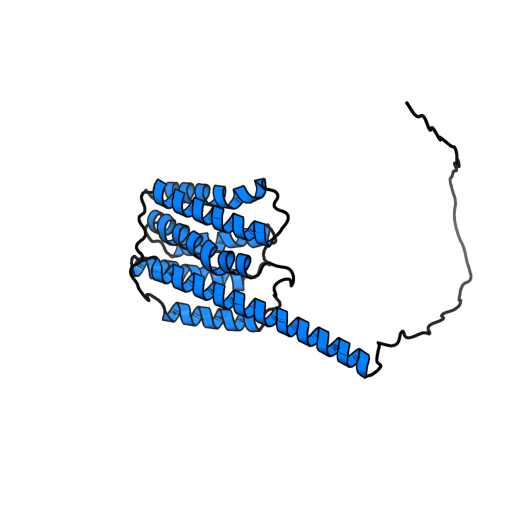6 3.774 8.020 1.00 97.06 114 LEU A N 1
ATOM 928 C CA . LEU A 1 114 ? -10.643 2.718 8.259 1.00 97.06 114 LEU A CA 1
ATOM 929 C C . LEU A 1 114 ? -11.431 2.982 9.550 1.00 97.06 114 LEU A C 1
ATOM 931 O O . LEU A 1 114 ? -12.658 2.899 9.543 1.00 97.06 114 LEU A O 1
ATOM 935 N N . LYS A 1 115 ? -10.751 3.381 10.631 1.00 95.19 115 LYS A N 1
ATOM 936 C CA . LYS A 1 115 ? -11.389 3.702 11.914 1.00 95.19 115 LYS A CA 1
ATOM 937 C C . LYS A 1 115 ? -12.266 4.953 11.827 1.00 95.19 115 LYS A C 1
ATOM 939 O O . LYS A 1 115 ? -13.394 4.934 12.317 1.00 95.19 115 LYS A O 1
ATOM 944 N N . LEU A 1 116 ? -11.791 6.018 11.176 1.00 95.69 116 LEU A N 1
ATOM 945 C CA . LEU A 1 116 ? -12.573 7.247 10.965 1.00 95.69 116 LEU A CA 1
ATOM 946 C C . LEU A 1 116 ? -13.825 7.003 10.108 1.00 95.69 116 LEU A C 1
ATOM 948 O O . LEU A 1 116 ? -14.846 7.661 10.302 1.00 95.69 116 LEU A O 1
ATOM 952 N N . ASN A 1 117 ? -13.787 6.010 9.220 1.00 94.38 117 ASN A N 1
ATOM 953 C CA . ASN A 1 117 ? -14.929 5.561 8.420 1.00 94.38 117 ASN A CA 1
ATOM 954 C C . ASN A 1 117 ? -15.791 4.490 9.112 1.00 94.38 117 ASN A C 1
ATOM 956 O O . ASN A 1 117 ? -16.566 3.809 8.443 1.00 94.38 117 ASN A O 1
ATOM 960 N N . GLY A 1 118 ? -15.662 4.309 10.432 1.00 94.00 118 GLY A N 1
ATOM 961 C CA . GLY A 1 118 ? -16.475 3.353 11.189 1.00 94.00 118 GLY A CA 1
ATOM 962 C C . GLY A 1 118 ? -16.239 1.898 10.782 1.00 94.00 118 GLY A C 1
ATOM 963 O O . GLY A 1 118 ? -17.173 1.106 10.788 1.00 94.00 118 GLY A O 1
ATOM 964 N N . TYR A 1 119 ? -15.008 1.561 10.390 1.00 95.56 119 TYR A N 1
ATOM 965 C CA . TYR A 1 119 ? -14.615 0.247 9.875 1.00 95.56 119 TYR A CA 1
ATOM 966 C C . TYR A 1 119 ? -15.340 -0.177 8.588 1.00 95.56 119 TYR A C 1
ATOM 968 O O . TYR A 1 119 ? -15.441 -1.364 8.284 1.00 95.56 119 TYR A O 1
ATOM 976 N N . ASN A 1 120 ? -15.803 0.782 7.778 1.00 96.88 120 ASN A N 1
ATOM 977 C CA . ASN A 1 120 ? -16.354 0.485 6.459 1.00 96.88 120 ASN A CA 1
ATOM 978 C C . ASN A 1 120 ? -15.243 0.052 5.481 1.00 96.88 120 ASN A C 1
ATOM 980 O O . ASN A 1 120 ? -14.553 0.880 4.875 1.00 96.88 120 ASN A O 1
ATOM 984 N N . ILE A 1 121 ? -15.091 -1.265 5.326 1.00 98.12 121 ILE A N 1
ATOM 985 C CA . ILE A 1 121 ? -14.063 -1.893 4.486 1.00 98.12 121 ILE A CA 1
ATOM 986 C C . ILE A 1 121 ? -14.206 -1.541 3.000 1.00 98.12 121 ILE A C 1
ATOM 988 O O . ILE A 1 121 ? -13.199 -1.391 2.313 1.00 98.12 121 ILE A O 1
ATOM 992 N N . TRP A 1 122 ? -15.435 -1.348 2.513 1.00 98.12 122 TRP A N 1
ATOM 993 C CA . TRP A 1 122 ? -15.717 -1.055 1.107 1.00 98.12 122 TRP A CA 1
ATOM 994 C C . TRP A 1 122 ? -15.249 0.345 0.730 1.00 98.12 122 TRP A C 1
ATOM 996 O O . TRP A 1 122 ? -14.546 0.522 -0.263 1.00 98.12 122 TRP A O 1
ATOM 1006 N N . VAL A 1 123 ? -15.578 1.336 1.564 1.00 96.69 123 VAL A N 1
ATOM 1007 C CA . VAL A 1 123 ? -15.120 2.720 1.380 1.00 96.69 123 VAL A CA 1
ATOM 1008 C C . VAL A 1 123 ? -13.599 2.795 1.484 1.00 96.69 123 VAL A C 1
ATOM 1010 O O . VAL A 1 123 ? -12.959 3.467 0.679 1.00 96.69 123 VAL A O 1
ATOM 1013 N N . ASN A 1 124 ? -13.001 2.077 2.439 1.00 97.38 124 ASN A N 1
ATOM 1014 C CA . ASN A 1 124 ? -11.549 2.040 2.590 1.00 97.38 124 ASN A CA 1
ATOM 1015 C C . ASN A 1 124 ? -10.852 1.458 1.351 1.00 97.38 124 ASN A C 1
ATOM 1017 O O . ASN A 1 124 ? -9.938 2.086 0.814 1.00 97.38 124 ASN A O 1
ATOM 1021 N N . ALA A 1 125 ? -11.327 0.306 0.869 1.00 98.00 125 ALA A N 1
ATOM 1022 C CA . ALA A 1 125 ? -10.804 -0.345 -0.324 1.00 98.00 125 ALA A CA 1
ATOM 1023 C C . ALA A 1 125 ? -10.958 0.533 -1.570 1.00 98.00 125 ALA A C 1
ATOM 1025 O O . ALA A 1 125 ? -10.010 0.669 -2.342 1.00 98.00 125 ALA A O 1
ATOM 1026 N N . PHE A 1 126 ? -12.115 1.184 -1.723 1.00 97.75 126 PHE A N 1
ATOM 1027 C CA . PHE A 1 126 ? -12.395 2.087 -2.834 1.00 97.75 126 PHE A CA 1
ATOM 1028 C C . PHE A 1 126 ? -11.470 3.308 -2.845 1.00 97.75 126 PHE A C 1
ATOM 1030 O O . PHE A 1 126 ? -10.918 3.651 -3.890 1.00 97.75 126 PHE A O 1
ATOM 1037 N N . ILE A 1 127 ? -11.264 3.962 -1.695 1.00 96.75 127 ILE A N 1
ATOM 1038 C CA . ILE A 1 127 ? -10.349 5.110 -1.597 1.00 96.75 127 ILE A CA 1
ATOM 1039 C C . ILE A 1 127 ? -8.916 4.660 -1.903 1.00 96.75 127 ILE A C 1
ATOM 1041 O O . ILE A 1 127 ? -8.242 5.294 -2.712 1.00 96.75 127 ILE A O 1
ATOM 1045 N N . PHE A 1 128 ? -8.465 3.547 -1.317 1.00 96.56 128 PHE A N 1
ATOM 1046 C CA . PHE A 1 128 ? -7.123 3.007 -1.549 1.00 96.5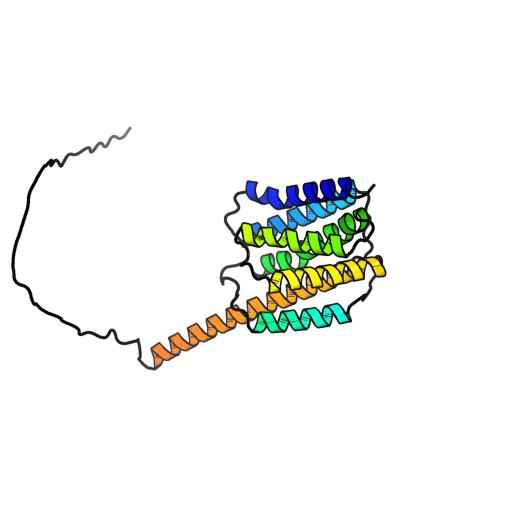6 128 PHE A CA 1
ATOM 1047 C C . PHE A 1 128 ? -6.870 2.708 -3.034 1.00 96.56 128 PHE A C 1
ATOM 1049 O O . PHE A 1 128 ? -5.858 3.135 -3.597 1.00 96.56 128 PHE A O 1
ATOM 1056 N N . SER A 1 129 ? -7.798 2.008 -3.694 1.00 96.12 129 SER A N 1
ATOM 1057 C CA . SER A 1 129 ? -7.672 1.670 -5.113 1.00 96.12 129 SER A CA 1
ATOM 1058 C C . SER A 1 129 ? -7.760 2.907 -6.010 1.00 96.12 129 SER A C 1
ATOM 1060 O O . SER A 1 129 ? -7.031 3.002 -6.993 1.00 96.12 129 SER A O 1
ATOM 1062 N N . SER A 1 130 ? -8.607 3.879 -5.661 1.00 94.69 130 SER A N 1
ATOM 1063 C CA . SER A 1 130 ? -8.749 5.129 -6.418 1.00 94.69 130 SER A CA 1
ATOM 1064 C C . SER A 1 130 ? -7.501 6.001 -6.322 1.00 94.69 130 SER A C 1
ATOM 1066 O O . SER A 1 130 ? -7.099 6.604 -7.310 1.00 94.69 130 SER A O 1
ATOM 1068 N N . LEU A 1 131 ? -6.827 6.038 -5.171 1.00 92.38 131 LEU A N 1
ATOM 1069 C CA . LEU A 1 131 ? -5.588 6.806 -5.035 1.00 92.38 131 LEU A CA 1
ATOM 1070 C C . LEU A 1 131 ? -4.455 6.251 -5.898 1.00 92.38 131 LEU A C 1
ATOM 1072 O O . LEU A 1 131 ? -3.614 7.002 -6.381 1.00 92.38 131 LEU A O 1
ATOM 1076 N N . HIS A 1 132 ? -4.485 4.956 -6.191 1.00 89.00 132 HIS A N 1
ATOM 1077 C CA . HIS A 1 132 ? -3.552 4.345 -7.124 1.00 89.00 132 HIS A CA 1
ATOM 1078 C C . HIS A 1 132 ? -3.778 4.765 -8.590 1.00 89.00 132 HIS A C 1
ATOM 1080 O O . HIS A 1 132 ? -2.861 4.617 -9.398 1.00 89.00 132 HIS A O 1
ATOM 1086 N N . LEU A 1 133 ? -4.934 5.339 -8.956 1.00 88.25 133 LEU A N 1
ATOM 1087 C CA . LEU A 1 133 ? -5.097 5.972 -10.275 1.00 88.25 133 LEU A CA 1
ATOM 1088 C C . LEU A 1 133 ? -4.223 7.220 -10.416 1.00 88.25 133 LEU A C 1
ATOM 1090 O O . LEU A 1 133 ? -3.843 7.553 -11.535 1.00 88.25 133 LEU A O 1
ATOM 1094 N N . PHE A 1 134 ? -3.832 7.885 -9.325 1.00 83.06 134 PHE A N 1
ATOM 1095 C CA . PHE A 1 134 ? -2.888 8.999 -9.431 1.00 83.06 134 PHE A CA 1
ATOM 1096 C C . PHE A 1 134 ? -1.527 8.544 -9.959 1.00 83.06 134 PHE A C 1
ATOM 1098 O O . PHE A 1 134 ? -0.924 9.270 -10.744 1.00 83.06 134 PHE A O 1
ATOM 1105 N N . ASN A 1 135 ? -1.078 7.325 -9.640 1.00 79.19 135 ASN A N 1
ATOM 1106 C CA . ASN A 1 135 ? 0.157 6.778 -10.214 1.00 79.19 135 ASN A CA 1
ATOM 1107 C C . ASN A 1 135 ? 0.056 6.634 -11.738 1.00 79.19 135 ASN A C 1
ATOM 1109 O O . ASN A 1 135 ? 1.049 6.810 -12.440 1.00 79.19 135 ASN A O 1
ATOM 1113 N N . VAL A 1 136 ? -1.143 6.359 -12.254 1.00 80.56 136 VAL A N 1
ATOM 1114 C CA . VAL A 1 136 ? -1.411 6.327 -13.695 1.00 80.56 136 VAL A CA 1
ATOM 1115 C C . VAL A 1 136 ? -1.372 7.735 -14.284 1.00 80.56 136 VAL A C 1
ATOM 1117 O O . VAL A 1 136 ? -0.701 7.955 -15.287 1.00 80.56 136 VAL A O 1
ATOM 1120 N N . ILE A 1 137 ? -2.043 8.697 -13.647 1.00 78.62 137 ILE A N 1
ATOM 1121 C CA . ILE A 1 137 ? -2.103 10.095 -14.109 1.00 78.62 137 ILE A CA 1
ATOM 1122 C C . ILE A 1 137 ? -0.704 10.728 -14.146 1.00 78.62 137 ILE A C 1
ATOM 1124 O O . ILE A 1 137 ? -0.370 11.438 -15.088 1.00 78.62 137 ILE A O 1
ATOM 1128 N N . VAL A 1 138 ? 0.129 10.443 -13.144 1.00 71.56 138 VAL A N 1
ATOM 1129 C CA . VAL A 1 138 ? 1.509 10.949 -13.044 1.00 71.56 138 VAL A CA 1
ATOM 1130 C C . VAL A 1 138 ? 2.482 10.154 -13.936 1.00 71.56 138 VAL A C 1
ATOM 1132 O O . VAL A 1 138 ? 3.634 10.545 -14.105 1.00 71.56 138 VAL A O 1
ATOM 1135 N N . GLY A 1 139 ? 2.035 9.055 -14.553 1.00 68.94 139 GLY A N 1
ATOM 1136 C CA . GLY A 1 139 ? 2.841 8.252 -15.477 1.00 68.94 139 GLY A CA 1
ATOM 1137 C C . GLY A 1 139 ? 3.809 7.272 -14.806 1.00 68.94 139 GLY A C 1
ATOM 1138 O O . GLY A 1 139 ? 4.665 6.705 -15.483 1.00 68.94 139 GLY A O 1
ATOM 1139 N N . PHE A 1 140 ? 3.676 7.031 -13.497 1.00 69.94 140 PHE A N 1
ATOM 1140 C CA . PHE A 1 140 ? 4.421 5.974 -12.801 1.00 69.94 140 PHE A CA 1
ATOM 1141 C C . PHE A 1 140 ? 3.967 4.573 -13.217 1.00 69.94 140 PHE A C 1
ATOM 1143 O O . PHE A 1 140 ? 4.753 3.628 -13.175 1.00 69.94 140 PHE A O 1
ATOM 1150 N N . GLU A 1 141 ? 2.706 4.430 -13.624 1.00 75.44 141 GLU A N 1
ATOM 1151 C CA . GLU A 1 141 ? 2.117 3.150 -13.998 1.00 75.44 141 GLU A CA 1
ATOM 1152 C C . GLU A 1 141 ? 1.240 3.264 -15.244 1.00 75.44 141 GLU A C 1
ATOM 1154 O O . GLU A 1 141 ? 0.652 4.303 -15.529 1.00 75.44 141 GLU A O 1
ATOM 1159 N N . ARG A 1 142 ? 1.110 2.162 -15.988 1.00 82.00 142 ARG A N 1
ATOM 1160 C CA . ARG A 1 142 ? 0.140 2.066 -17.086 1.00 82.00 142 ARG A CA 1
ATOM 1161 C C . ARG A 1 142 ? -1.214 1.623 -16.542 1.00 82.00 142 ARG A C 1
ATOM 1163 O O . ARG A 1 142 ? -1.282 0.719 -15.708 1.00 82.00 142 ARG A O 1
ATOM 1170 N N . PHE A 1 143 ? -2.288 2.232 -17.039 1.00 84.06 143 PHE A N 1
ATOM 1171 C CA . PHE A 1 143 ? -3.639 1.850 -16.647 1.00 84.06 143 PHE A CA 1
ATOM 1172 C C . PHE A 1 143 ? -3.994 0.453 -17.154 1.00 84.06 143 PHE A C 1
ATOM 1174 O O . PHE A 1 143 ? -3.911 0.181 -18.349 1.00 84.06 143 PHE A O 1
ATOM 1181 N N . PHE A 1 144 ? -4.476 -0.395 -16.248 1.00 87.19 144 PHE A N 1
ATOM 1182 C CA . PHE A 1 144 ? -5.127 -1.656 -16.579 1.00 87.19 144 PHE A CA 1
ATOM 1183 C C . PHE A 1 144 ? -6.283 -1.882 -15.607 1.00 87.19 144 PHE A C 1
ATOM 1185 O O . PHE A 1 144 ? -6.068 -1.927 -14.394 1.00 87.19 144 PHE A O 1
ATOM 1192 N N . LEU A 1 145 ? -7.499 -2.070 -16.129 1.00 90.12 145 LEU A N 1
ATOM 1193 C CA . LEU A 1 145 ? -8.696 -2.279 -15.304 1.00 90.12 145 LEU A CA 1
ATOM 1194 C C . LEU A 1 145 ? -8.538 -3.476 -14.353 1.00 90.12 145 LEU A C 1
ATOM 1196 O O . LEU A 1 145 ? -8.907 -3.394 -13.186 1.00 90.12 145 LEU A O 1
ATOM 1200 N N . VAL A 1 146 ? -7.910 -4.558 -14.824 1.00 90.44 146 VAL A N 1
ATOM 1201 C CA . VAL A 1 146 ? -7.626 -5.750 -14.008 1.00 90.44 146 VAL A CA 1
ATOM 1202 C C . VAL A 1 146 ? -6.727 -5.418 -12.811 1.00 90.44 146 VAL A C 1
ATOM 1204 O O . VAL A 1 146 ? -6.984 -5.904 -11.715 1.00 90.44 146 VAL A O 1
ATOM 1207 N N . ASN A 1 147 ? -5.722 -4.550 -12.978 1.00 89.12 147 ASN A N 1
ATOM 1208 C CA . ASN A 1 147 ? -4.850 -4.121 -11.878 1.00 89.12 147 ASN A CA 1
ATOM 1209 C C . ASN A 1 147 ? -5.619 -3.274 -10.851 1.00 89.12 147 ASN A C 1
ATOM 1211 O O . ASN A 1 147 ? -5.413 -3.415 -9.647 1.00 89.12 147 ASN A O 1
ATOM 1215 N N . LEU A 1 148 ? -6.547 -2.430 -11.312 1.00 92.94 148 LEU A N 1
ATOM 1216 C CA . LEU A 1 148 ? -7.407 -1.654 -10.422 1.00 92.94 148 LEU A CA 1
ATOM 1217 C C . LEU A 1 148 ? -8.334 -2.556 -9.594 1.00 92.94 148 LEU A C 1
ATOM 1219 O O . LEU A 1 148 ? -8.408 -2.397 -8.376 1.00 92.94 148 LEU A O 1
ATOM 1223 N N . ILE A 1 149 ? -8.992 -3.523 -10.242 1.00 95.75 149 ILE A N 1
ATOM 1224 C CA . ILE A 1 149 ? -9.850 -4.513 -9.574 1.00 95.75 149 ILE A CA 1
ATOM 1225 C C . ILE A 1 149 ? -9.025 -5.339 -8.583 1.00 95.75 149 ILE A C 1
ATOM 1227 O O . ILE A 1 149 ? -9.427 -5.495 -7.434 1.00 95.75 149 ILE A O 1
ATOM 1231 N N . TYR A 1 150 ? -7.846 -5.813 -8.992 1.00 94.50 150 TYR A N 1
ATOM 1232 C CA . TYR A 1 150 ? -6.938 -6.553 -8.118 1.00 94.50 150 TYR A CA 1
ATOM 1233 C C . TYR A 1 150 ? -6.588 -5.748 -6.859 1.00 94.50 150 TYR A C 1
ATOM 1235 O O . TYR A 1 150 ? -6.761 -6.241 -5.746 1.00 94.50 150 TYR A O 1
ATOM 1243 N N . ARG A 1 151 ? -6.176 -4.484 -7.014 1.00 95.00 151 ARG A N 1
ATOM 1244 C CA . ARG A 1 151 ? -5.860 -3.593 -5.886 1.00 95.00 151 ARG A CA 1
ATOM 1245 C C . ARG A 1 151 ? -7.048 -3.355 -4.974 1.00 95.00 151 ARG A C 1
ATOM 1247 O O . ARG A 1 151 ? -6.873 -3.342 -3.762 1.00 95.00 151 ARG A O 1
ATOM 1254 N N . PHE A 1 152 ? -8.239 -3.188 -5.537 1.00 97.81 152 PHE A N 1
ATOM 1255 C CA . PHE A 1 152 ? -9.463 -3.056 -4.758 1.00 97.81 152 PHE A CA 1
ATOM 1256 C C . PHE A 1 152 ? -9.738 -4.311 -3.916 1.00 97.81 152 PHE A C 1
ATOM 1258 O O . PHE A 1 152 ? -9.979 -4.199 -2.717 1.00 97.81 152 PHE A O 1
ATOM 1265 N N . VAL A 1 153 ? -9.635 -5.507 -4.504 1.00 98.12 153 VAL A N 1
ATOM 1266 C CA . VAL A 1 153 ? -9.875 -6.773 -3.790 1.00 98.12 153 VAL A CA 1
ATOM 1267 C C . VAL A 1 153 ? -8.807 -7.029 -2.720 1.00 98.12 153 VAL A C 1
ATOM 1269 O O . VAL A 1 153 ? -9.150 -7.372 -1.591 1.00 98.12 153 VAL A O 1
ATOM 1272 N N . VAL A 1 154 ? -7.526 -6.793 -3.023 1.00 97.75 154 VAL A N 1
ATOM 1273 C CA . VAL A 1 154 ? -6.440 -6.837 -2.025 1.00 97.75 154 VAL A CA 1
ATOM 1274 C C . VAL A 1 154 ? -6.732 -5.872 -0.882 1.00 97.75 154 VAL A C 1
ATOM 1276 O O . VAL A 1 154 ? -6.645 -6.237 0.291 1.00 97.75 154 VAL A O 1
ATOM 1279 N N . ALA A 1 155 ? -7.142 -4.649 -1.218 1.00 98.12 155 ALA A N 1
ATOM 1280 C CA . ALA A 1 155 ? -7.425 -3.632 -0.229 1.00 98.12 155 ALA A CA 1
ATOM 1281 C C . ALA A 1 155 ? -8.608 -3.992 0.677 1.00 98.12 155 ALA A C 1
ATOM 1283 O O . ALA A 1 155 ? -8.569 -3.665 1.867 1.00 98.12 155 ALA A O 1
ATOM 1284 N N . LEU A 1 156 ? -9.613 -4.674 0.122 1.00 98.56 156 LEU A N 1
ATOM 1285 C CA . LEU A 1 156 ? -10.767 -5.199 0.841 1.00 98.56 156 LEU A CA 1
ATOM 1286 C C . LEU A 1 156 ? -10.354 -6.297 1.827 1.00 98.56 156 LEU A C 1
ATOM 1288 O O . LEU A 1 156 ? -10.732 -6.220 2.992 1.00 98.56 156 LEU A O 1
ATOM 1292 N N . VAL A 1 157 ? -9.531 -7.262 1.396 1.00 98.56 157 VAL A N 1
ATOM 1293 C CA . VAL A 1 157 ? -9.000 -8.325 2.271 1.00 98.56 157 VAL A CA 1
ATOM 1294 C C . VAL A 1 157 ? -8.178 -7.730 3.412 1.00 98.56 157 VAL A C 1
ATOM 1296 O O . VAL A 1 157 ? -8.356 -8.110 4.566 1.00 98.56 157 VAL A O 1
ATOM 1299 N N . PHE A 1 158 ? -7.327 -6.740 3.134 1.00 98.56 158 PHE A N 1
ATOM 1300 C CA . PHE A 1 158 ? -6.531 -6.090 4.180 1.00 98.56 158 PHE A CA 1
ATOM 1301 C C . PHE A 1 158 ? -7.424 -5.352 5.178 1.00 98.56 158 PHE A C 1
ATOM 1303 O O . PHE A 1 158 ? -7.277 -5.537 6.385 1.00 98.56 158 PHE A O 1
ATOM 1310 N N . ALA A 1 159 ? -8.394 -4.571 4.694 1.00 98.50 159 ALA A N 1
ATOM 1311 C CA . ALA A 1 159 ? -9.331 -3.858 5.557 1.00 98.50 159 ALA A CA 1
ATOM 1312 C C . ALA A 1 159 ? -10.186 -4.815 6.407 1.00 98.50 159 ALA A C 1
ATOM 1314 O O . ALA A 1 159 ? -10.347 -4.575 7.603 1.00 98.50 159 ALA A O 1
ATOM 1315 N N . HIS A 1 160 ? -10.680 -5.910 5.822 1.00 98.62 160 HIS A N 1
ATOM 1316 C CA . HIS A 1 160 ? -11.437 -6.936 6.539 1.00 98.62 160 HIS A CA 1
ATOM 1317 C C . HIS A 1 160 ? -10.581 -7.614 7.615 1.00 98.62 160 HIS A C 1
ATOM 1319 O O . HIS A 1 160 ? -10.993 -7.651 8.774 1.00 98.62 160 HIS A O 1
ATOM 1325 N N . SER A 1 161 ? -9.347 -8.011 7.284 1.00 98.50 161 SER A N 1
ATOM 1326 C CA . SER A 1 161 ? -8.435 -8.665 8.231 1.00 98.50 161 SER A CA 1
ATOM 1327 C C . SER A 1 161 ? -8.146 -7.801 9.465 1.00 98.50 161 SER A C 1
ATOM 1329 O O . SER A 1 161 ? -8.092 -8.309 10.589 1.00 98.50 161 SER A O 1
ATOM 1331 N N . VAL A 1 162 ? -8.021 -6.482 9.285 1.00 98.44 162 VAL A N 1
ATOM 1332 C CA . VAL A 1 162 ? -7.810 -5.518 10.376 1.00 98.44 162 VAL A CA 1
ATOM 1333 C C . VAL A 1 162 ? -9.100 -5.288 11.156 1.00 98.44 162 VAL A C 1
ATOM 1335 O O . VAL A 1 162 ? -9.060 -5.253 12.384 1.00 98.44 162 VAL A O 1
ATOM 1338 N N . ALA A 1 163 ? -10.244 -5.176 10.475 1.00 97.94 163 ALA A N 1
ATOM 1339 C CA . ALA A 1 163 ? -11.541 -4.984 11.121 1.00 97.94 163 ALA A CA 1
ATOM 1340 C C . ALA A 1 163 ? -11.907 -6.156 12.047 1.00 97.94 163 ALA A C 1
ATOM 1342 O O . ALA A 1 163 ? -12.406 -5.919 13.145 1.00 97.94 163 ALA A O 1
ATOM 1343 N N . ILE A 1 164 ? -11.613 -7.399 11.646 1.00 98.00 164 ILE A N 1
ATOM 1344 C CA . ILE A 1 164 ? -11.922 -8.584 12.461 1.00 98.00 164 ILE A CA 1
ATOM 1345 C C . ILE A 1 164 ? -10.875 -8.861 13.545 1.00 98.00 164 ILE A C 1
ATOM 1347 O O . ILE A 1 164 ? -11.226 -9.295 14.639 1.00 98.00 164 ILE A O 1
ATOM 1351 N N . SER A 1 165 ? -9.588 -8.619 13.274 1.00 98.00 165 SER A N 1
ATOM 1352 C CA . SER A 1 165 ? -8.519 -8.914 14.241 1.00 98.00 165 SER A CA 1
ATOM 1353 C C . SER A 1 165 ? -8.243 -7.776 15.224 1.00 98.00 165 SER A C 1
ATOM 1355 O O . SER A 1 165 ? -7.616 -7.999 16.261 1.00 98.00 165 SER A O 1
ATOM 1357 N N . GLY A 1 166 ? -8.640 -6.547 14.881 1.00 97.44 166 GLY A N 1
ATOM 1358 C CA . GLY A 1 166 ? -8.252 -5.332 15.597 1.00 97.44 166 GLY A CA 1
ATOM 1359 C C . GLY A 1 166 ? -6.747 -5.033 15.549 1.00 97.44 166 GLY A C 1
ATOM 1360 O O . GLY A 1 166 ? -6.272 -4.197 16.317 1.00 97.44 166 GLY A O 1
ATOM 1361 N N . SER A 1 167 ? -5.988 -5.718 14.687 1.00 98.06 167 SER A N 1
ATOM 1362 C CA . SER A 1 167 ? -4.535 -5.598 14.559 1.00 98.06 167 SER A CA 1
ATOM 1363 C C . SER A 1 167 ? -4.148 -5.186 13.145 1.00 98.06 167 SER A C 1
ATOM 1365 O O . SER A 1 167 ? -4.710 -5.684 12.176 1.00 98.06 167 SER A O 1
ATOM 1367 N N . LEU A 1 168 ? -3.144 -4.318 13.024 1.00 98.19 168 LEU A N 1
ATOM 1368 C CA . LEU A 1 168 ? -2.541 -3.940 11.743 1.00 98.19 168 LEU A CA 1
ATOM 1369 C C . LEU A 1 168 ? -1.533 -4.961 11.223 1.00 98.19 168 LEU A C 1
ATOM 1371 O O . LEU A 1 168 ? -1.174 -4.914 10.047 1.00 98.19 168 LEU A O 1
ATOM 1375 N N . PHE A 1 169 ? -1.089 -5.885 12.080 1.00 98.50 169 PHE A N 1
ATOM 1376 C CA . PHE A 1 169 ? -0.126 -6.918 11.715 1.00 98.50 169 PHE A CA 1
ATOM 1377 C C . PHE A 1 169 ? -0.495 -7.676 10.425 1.00 98.50 169 PHE A C 1
ATOM 1379 O O . PHE A 1 169 ? 0.360 -7.702 9.541 1.00 98.50 169 PHE A O 1
ATOM 1386 N N . PRO A 1 170 ? -1.710 -8.253 10.256 1.00 98.31 170 PRO A N 1
ATOM 1387 C CA . PRO A 1 170 ? -2.041 -9.007 9.045 1.00 98.31 170 PRO A CA 1
ATOM 1388 C C . PRO A 1 170 ? -1.923 -8.151 7.781 1.00 98.31 170 PRO A C 1
ATOM 1390 O O . PRO A 1 170 ? -1.217 -8.541 6.858 1.00 98.31 170 PRO A O 1
ATOM 1393 N N . ALA A 1 171 ? -2.518 -6.955 7.756 1.00 98.44 171 ALA A N 1
ATOM 1394 C CA . ALA A 1 171 ? -2.452 -6.078 6.587 1.00 98.44 171 ALA A CA 1
ATOM 1395 C C . ALA A 1 171 ? -1.012 -5.675 6.235 1.00 98.44 171 ALA A C 1
ATOM 1397 O O . ALA A 1 171 ? -0.614 -5.795 5.078 1.00 98.44 171 ALA A O 1
ATOM 1398 N N . VAL A 1 172 ? -0.203 -5.274 7.224 1.00 98.56 172 VAL A N 1
ATOM 1399 C CA . VAL A 1 172 ? 1.212 -4.932 7.002 1.00 98.56 172 VAL A CA 1
ATOM 1400 C C . VAL A 1 172 ? 1.984 -6.137 6.479 1.00 98.56 172 VAL A C 1
ATOM 1402 O O . VAL A 1 172 ? 2.689 -6.029 5.479 1.00 98.56 172 VAL A O 1
ATOM 1405 N N . PHE A 1 173 ? 1.848 -7.293 7.129 1.00 98.56 173 PHE A N 1
ATOM 1406 C CA . PHE A 1 173 ? 2.563 -8.506 6.749 1.00 98.56 173 PHE A CA 1
ATOM 1407 C C . PHE A 1 173 ? 2.203 -8.954 5.326 1.00 98.56 173 PHE A C 1
ATOM 1409 O O . PHE A 1 173 ? 3.094 -9.248 4.525 1.00 98.56 173 PHE A O 1
ATOM 1416 N N . TYR A 1 174 ? 0.915 -8.954 4.983 1.00 98.56 174 TYR A N 1
ATOM 1417 C CA . TYR A 1 174 ? 0.431 -9.316 3.653 1.00 98.56 174 TYR A CA 1
ATOM 1418 C C . TYR A 1 174 ? 0.896 -8.328 2.587 1.00 98.56 174 TYR A C 1
ATOM 1420 O O . TYR A 1 174 ? 1.372 -8.747 1.531 1.00 98.56 174 TYR A O 1
ATOM 1428 N N . HIS A 1 175 ? 0.826 -7.025 2.864 1.00 98.25 175 HIS A N 1
ATOM 1429 C CA . HIS A 1 175 ? 1.257 -5.997 1.925 1.00 98.25 175 HIS A CA 1
ATOM 1430 C C . HIS A 1 175 ? 2.770 -6.068 1.667 1.00 98.25 175 HIS A C 1
ATOM 1432 O O . HIS A 1 175 ? 3.198 -6.140 0.513 1.00 98.25 175 HIS A O 1
ATOM 1438 N N . VAL A 1 176 ? 3.581 -6.151 2.727 1.00 98.25 176 VAL A N 1
ATOM 1439 C CA . VAL A 1 176 ? 5.040 -6.321 2.624 1.00 98.25 176 VAL A CA 1
ATOM 1440 C C . VAL A 1 176 ? 5.382 -7.576 1.823 1.00 98.25 176 VAL A C 1
ATOM 1442 O O . VAL A 1 176 ? 6.185 -7.521 0.893 1.00 98.25 176 VAL A O 1
ATOM 1445 N N . THR A 1 177 ? 4.731 -8.702 2.125 1.00 97.81 177 THR A N 1
ATOM 1446 C CA . THR A 1 177 ? 4.953 -9.970 1.417 1.00 97.81 177 THR A CA 1
ATOM 1447 C C . THR A 1 177 ? 4.588 -9.857 -0.063 1.00 97.81 177 THR A C 1
ATOM 1449 O O . THR A 1 177 ? 5.375 -10.257 -0.922 1.00 97.81 177 THR A O 1
ATOM 1452 N N . ASN A 1 178 ? 3.432 -9.269 -0.381 1.00 96.31 178 ASN A N 1
ATOM 1453 C CA . ASN A 1 178 ? 2.989 -9.059 -1.757 1.00 96.31 178 ASN A CA 1
ATOM 1454 C C . ASN A 1 178 ? 3.995 -8.219 -2.555 1.00 96.31 178 ASN A C 1
ATOM 1456 O O . ASN A 1 178 ? 4.385 -8.602 -3.661 1.00 96.31 178 ASN A O 1
ATOM 1460 N N . ASN A 1 179 ? 4.456 -7.106 -1.981 1.00 95.00 179 ASN A N 1
ATOM 1461 C CA . ASN A 1 179 ? 5.394 -6.216 -2.657 1.00 95.00 179 ASN A CA 1
ATOM 1462 C C . ASN A 1 179 ? 6.791 -6.827 -2.762 1.00 95.00 179 ASN A C 1
ATOM 1464 O O . ASN A 1 179 ? 7.448 -6.660 -3.788 1.00 95.00 179 ASN A O 1
ATOM 1468 N N . LEU A 1 180 ? 7.233 -7.590 -1.761 1.00 95.12 180 LEU A N 1
ATOM 1469 C CA . LEU A 1 180 ? 8.506 -8.300 -1.812 1.00 95.12 180 LEU A CA 1
ATOM 1470 C C . LEU A 1 180 ? 8.510 -9.371 -2.911 1.00 95.12 180 LEU A C 1
ATOM 1472 O O . LEU A 1 180 ? 9.457 -9.446 -3.694 1.00 95.12 180 LEU A O 1
ATOM 1476 N N . VAL A 1 181 ? 7.439 -10.163 -3.024 1.00 94.00 181 VAL A N 1
ATOM 1477 C CA . VAL A 1 181 ? 7.284 -11.154 -4.101 1.00 94.00 181 VAL A CA 1
ATOM 1478 C C . VAL A 1 181 ? 7.273 -10.469 -5.467 1.00 94.00 181 VAL A C 1
ATOM 1480 O O . VAL A 1 181 ? 8.000 -10.897 -6.367 1.00 94.00 181 VAL A O 1
ATOM 1483 N N . ALA A 1 182 ? 6.522 -9.374 -5.614 1.00 89.94 182 ALA A N 1
ATOM 1484 C CA . ALA A 1 182 ? 6.511 -8.578 -6.840 1.00 89.94 182 ALA A CA 1
ATOM 1485 C C . ALA A 1 182 ? 7.908 -8.083 -7.220 1.00 89.94 182 ALA A C 1
ATOM 1487 O O . ALA A 1 182 ? 8.369 -8.273 -8.348 1.00 89.94 182 ALA A O 1
ATOM 1488 N N . PHE A 1 183 ? 8.619 -7.524 -6.249 1.00 89.38 183 PHE A N 1
ATOM 1489 C CA . PHE A 1 183 ? 9.957 -6.998 -6.433 1.00 89.38 183 PHE A CA 1
ATOM 1490 C C . PHE A 1 183 ? 10.972 -8.081 -6.841 1.00 89.38 183 PHE A C 1
ATOM 1492 O O . PHE A 1 183 ? 11.766 -7.877 -7.768 1.00 89.38 183 PHE A O 1
ATOM 1499 N N . ILE A 1 184 ? 10.919 -9.263 -6.216 1.00 89.19 184 ILE A N 1
ATOM 1500 C CA . ILE A 1 184 ? 11.773 -10.410 -6.563 1.00 89.19 184 ILE A CA 1
ATOM 1501 C C . ILE A 1 184 ? 11.498 -10.881 -7.995 1.00 89.19 184 ILE A C 1
ATOM 1503 O O . ILE A 1 184 ? 12.445 -11.093 -8.760 1.00 89.19 184 ILE A O 1
ATOM 1507 N N . LEU A 1 185 ? 10.225 -11.029 -8.379 1.00 86.94 185 LEU A N 1
ATOM 1508 C CA . LEU A 1 185 ? 9.849 -11.489 -9.719 1.00 86.94 185 LEU A CA 1
ATOM 1509 C C . LEU A 1 185 ? 10.301 -10.503 -10.805 1.00 86.94 185 LEU A C 1
ATOM 1511 O O . LEU A 1 185 ? 10.900 -10.920 -11.800 1.00 86.94 185 LEU A O 1
ATOM 1515 N N . MET A 1 186 ? 10.119 -9.199 -10.580 1.00 82.25 186 MET A N 1
ATOM 1516 C CA . MET A 1 186 ? 10.601 -8.155 -11.493 1.00 82.25 186 MET A CA 1
ATOM 1517 C C . MET A 1 186 ? 12.133 -8.140 -11.611 1.00 82.25 186 MET A C 1
ATOM 1519 O O . MET A 1 186 ? 12.674 -7.935 -12.701 1.00 82.25 186 MET A O 1
ATOM 1523 N N . THR A 1 187 ? 12.848 -8.394 -10.511 1.00 81.19 187 THR A N 1
ATOM 1524 C CA . THR A 1 187 ? 14.320 -8.416 -10.497 1.00 81.19 187 THR A CA 1
ATOM 1525 C C . THR A 1 187 ? 14.882 -9.633 -11.233 1.00 81.19 187 THR A C 1
ATOM 1527 O O . THR A 1 187 ? 15.790 -9.485 -12.054 1.00 81.19 187 THR A O 1
ATOM 1530 N N . ARG A 1 188 ? 14.340 -10.836 -10.986 1.00 78.38 188 ARG A N 1
ATOM 1531 C CA . ARG A 1 188 ? 14.783 -12.071 -11.664 1.00 78.38 188 ARG A CA 1
ATOM 1532 C C . ARG A 1 188 ? 14.634 -11.961 -13.180 1.00 78.38 188 ARG A C 1
ATOM 1534 O O . ARG A 1 188 ? 15.555 -12.295 -13.918 1.00 78.38 188 ARG A O 1
ATOM 1541 N N . ARG A 1 189 ? 13.518 -11.404 -13.652 1.00 68.94 189 ARG A N 1
ATOM 1542 C CA . ARG A 1 189 ? 13.258 -11.231 -15.086 1.00 68.94 189 ARG A CA 1
ATOM 1543 C C . ARG A 1 189 ? 14.240 -10.273 -15.762 1.00 68.94 189 ARG A C 1
ATOM 1545 O O . ARG A 1 189 ? 14.712 -10.556 -16.860 1.00 68.94 189 ARG A O 1
ATOM 1552 N N . GLY A 1 190 ? 14.602 -9.178 -15.090 1.00 63.38 190 GLY A N 1
ATOM 1553 C CA . GLY A 1 190 ? 15.599 -8.227 -15.590 1.00 63.38 190 GLY A CA 1
ATOM 1554 C C . GLY A 1 190 ? 17.016 -8.806 -15.719 1.00 63.38 190 GLY A C 1
ATOM 1555 O O . GLY A 1 190 ? 17.810 -8.276 -16.500 1.00 63.38 190 GLY A O 1
ATOM 1556 N N . ARG A 1 191 ? 17.332 -9.878 -14.976 1.00 61.19 191 ARG A N 1
ATOM 1557 C CA . ARG A 1 191 ? 18.591 -10.628 -15.096 1.00 61.19 191 ARG A CA 1
ATOM 1558 C C . ARG A 1 191 ? 18.547 -11.596 -16.278 1.00 61.19 191 ARG A C 1
ATOM 1560 O O . ARG A 1 191 ? 19.383 -11.472 -17.163 1.00 61.19 191 ARG A O 1
ATOM 1567 N N . ASN A 1 192 ? 17.511 -12.433 -16.365 1.00 62.66 192 ASN A N 1
ATOM 1568 C CA . ASN A 1 192 ? 17.363 -13.409 -17.453 1.00 62.66 192 ASN A CA 1
ATOM 1569 C C . ASN A 1 192 ? 17.317 -12.738 -18.838 1.00 62.66 192 ASN A C 1
ATOM 1571 O O . ASN A 1 192 ? 17.905 -13.230 -19.793 1.00 62.66 192 ASN A O 1
ATOM 1575 N N . ALA A 1 193 ? 16.653 -11.581 -18.957 1.00 58.56 193 ALA A N 1
ATOM 1576 C CA . ALA A 1 193 ? 16.618 -10.827 -20.212 1.00 58.56 193 ALA A CA 1
ATOM 1577 C C . ALA A 1 193 ? 17.989 -10.243 -20.606 1.00 58.56 193 ALA A C 1
ATOM 1579 O O . ALA A 1 193 ? 18.249 -10.032 -21.790 1.00 58.56 193 ALA A O 1
ATOM 1580 N N . ARG A 1 194 ? 18.856 -9.952 -19.626 1.00 60.88 194 ARG A N 1
ATOM 1581 C CA . ARG A 1 194 ? 20.232 -9.503 -19.872 1.00 60.88 194 ARG A CA 1
ATOM 1582 C C . ARG A 1 194 ? 21.142 -10.660 -20.256 1.00 60.88 194 ARG A C 1
ATOM 1584 O O . ARG A 1 194 ? 21.884 -10.501 -21.215 1.00 60.88 194 ARG A O 1
ATOM 1591 N N . GLU A 1 195 ? 21.038 -11.789 -19.561 1.00 62.53 195 GLU A N 1
ATOM 1592 C CA . GLU A 1 195 ? 21.759 -13.025 -19.895 1.00 62.53 195 GLU A CA 1
ATOM 1593 C C . GLU A 1 195 ? 21.423 -13.469 -21.322 1.00 62.53 195 GLU A C 1
ATOM 1595 O O . GLU A 1 195 ? 22.319 -13.541 -22.148 1.00 62.53 195 GLU A O 1
ATOM 1600 N N . PHE A 1 196 ? 20.138 -13.559 -21.683 1.00 58.94 196 PHE A N 1
ATOM 1601 C CA . PHE A 1 196 ? 19.729 -13.939 -23.041 1.00 58.94 196 PHE A CA 1
ATOM 1602 C C . PHE A 1 196 ? 20.250 -12.989 -24.137 1.00 58.94 196 PHE A C 1
ATOM 1604 O O . PHE A 1 196 ? 20.622 -13.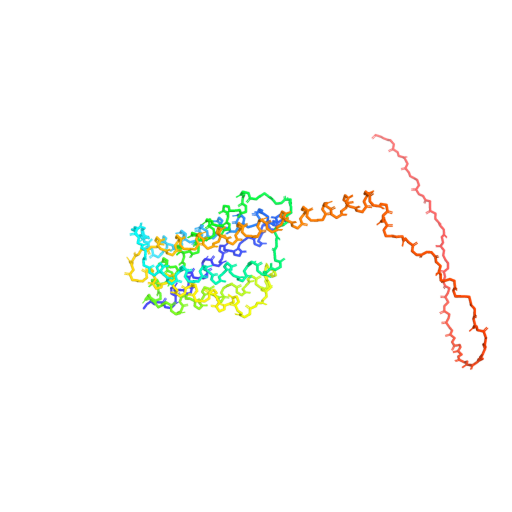426 -25.223 1.00 58.94 196 PHE A O 1
ATOM 1611 N N . ARG A 1 197 ? 20.299 -11.671 -23.879 1.00 65.50 197 ARG A N 1
ATOM 1612 C CA . ARG A 1 197 ? 20.906 -10.708 -24.822 1.00 65.50 197 ARG A CA 1
ATOM 1613 C C . ARG A 1 197 ? 22.427 -10.852 -24.905 1.00 65.50 197 ARG A C 1
ATOM 1615 O O . ARG A 1 197 ? 22.983 -10.591 -25.967 1.00 65.50 197 ARG A O 1
ATOM 1622 N N . GLY A 1 198 ? 23.082 -11.208 -23.801 1.00 65.88 198 GLY A N 1
ATOM 1623 C CA . GLY A 1 198 ? 24.514 -11.496 -23.759 1.00 65.88 198 GLY A CA 1
ATOM 1624 C C . GLY A 1 198 ? 24.850 -12.761 -24.543 1.00 65.88 198 GLY A C 1
ATOM 1625 O O . GLY A 1 198 ? 25.699 -12.711 -25.426 1.00 65.88 198 GLY A O 1
ATOM 1626 N N . ASP A 1 199 ? 24.112 -13.842 -24.299 1.00 70.62 199 ASP A N 1
ATOM 1627 C CA . ASP A 1 199 ? 24.281 -15.128 -24.979 1.00 70.62 199 ASP A CA 1
ATOM 1628 C C . ASP A 1 199 ? 24.039 -15.002 -26.481 1.00 70.62 199 ASP A C 1
ATOM 1630 O O . ASP A 1 199 ? 24.811 -15.530 -27.274 1.00 70.62 199 ASP A O 1
ATOM 1634 N N . ARG A 1 200 ? 23.020 -14.231 -26.890 1.00 64.56 200 ARG A N 1
ATOM 1635 C CA . ARG A 1 200 ? 22.779 -13.934 -28.306 1.00 64.56 200 ARG A CA 1
ATOM 1636 C C . ARG A 1 200 ? 23.950 -13.190 -28.952 1.00 64.56 200 ARG A C 1
ATOM 1638 O O . ARG A 1 200 ? 24.345 -13.560 -30.048 1.00 64.56 200 ARG A O 1
ATOM 1645 N N . ARG A 1 201 ? 24.518 -12.177 -28.285 1.00 67.56 201 ARG A N 1
ATOM 1646 C CA . ARG A 1 201 ? 25.696 -11.460 -28.806 1.00 67.56 201 ARG A CA 1
ATOM 1647 C C . ARG A 1 201 ? 26.911 -12.371 -28.924 1.00 67.56 201 ARG A C 1
ATOM 1649 O O . ARG A 1 201 ? 27.596 -12.306 -29.933 1.00 67.56 201 ARG A O 1
ATOM 1656 N N . MET A 1 202 ? 27.159 -13.215 -27.921 1.00 63.81 202 MET A N 1
ATOM 1657 C CA . MET A 1 202 ? 28.253 -14.184 -28.000 1.00 63.81 202 MET A CA 1
ATOM 1658 C C . MET A 1 202 ? 28.018 -15.178 -29.135 1.00 63.81 202 MET A C 1
ATOM 1660 O O . MET A 1 202 ? 28.943 -15.484 -29.873 1.00 63.81 202 MET A O 1
ATOM 1664 N N . TRP A 1 203 ? 26.786 -15.652 -29.316 1.00 64.12 203 TRP A N 1
ATOM 1665 C CA . TRP A 1 203 ? 26.444 -16.545 -30.419 1.00 64.12 203 TRP A CA 1
ATOM 1666 C C . TRP A 1 203 ? 26.678 -15.884 -31.786 1.00 64.12 203 TRP A C 1
ATOM 1668 O O . TRP A 1 203 ? 27.351 -16.482 -32.614 1.00 64.12 203 TRP A O 1
ATOM 1678 N N . GLU A 1 204 ? 26.228 -14.639 -31.985 1.00 71.00 204 GLU A N 1
ATOM 1679 C CA . GLU A 1 204 ? 26.468 -13.845 -33.207 1.00 71.00 204 GLU A CA 1
ATOM 1680 C C . GLU A 1 204 ? 27.974 -13.599 -33.468 1.00 71.00 204 GLU A C 1
ATOM 1682 O O . GLU A 1 204 ? 28.414 -13.606 -34.616 1.00 71.00 204 GLU A O 1
ATOM 1687 N N . GLU A 1 205 ? 28.784 -13.433 -32.415 1.00 70.19 205 GLU A N 1
ATOM 1688 C CA . GLU A 1 205 ? 30.247 -13.296 -32.512 1.00 70.19 205 GLU A CA 1
ATOM 1689 C C . GLU A 1 205 ? 30.937 -14.625 -32.875 1.00 70.19 205 GLU A C 1
ATOM 1691 O O . GLU A 1 205 ? 31.866 -14.639 -33.681 1.00 70.19 205 GLU A O 1
ATOM 1696 N N . TYR A 1 206 ? 30.460 -15.754 -32.334 1.00 72.44 206 TYR A N 1
ATOM 1697 C CA . TYR A 1 206 ? 31.011 -17.086 -32.610 1.00 72.44 206 TYR A CA 1
ATOM 1698 C C . TYR A 1 206 ? 30.614 -17.646 -33.979 1.00 72.44 206 TYR A C 1
ATOM 1700 O O . TYR A 1 206 ? 31.398 -18.381 -34.578 1.00 72.44 206 TYR A O 1
ATOM 1708 N N . THR A 1 207 ? 29.408 -17.353 -34.471 1.00 75.25 207 THR A N 1
ATOM 1709 C CA . THR A 1 207 ? 28.936 -17.880 -35.761 1.00 75.25 207 THR A CA 1
ATOM 1710 C C . THR A 1 207 ? 29.358 -17.024 -36.950 1.00 75.25 207 THR A C 1
ATOM 1712 O O . THR A 1 207 ? 29.210 -17.465 -38.087 1.00 75.25 207 THR A O 1
ATOM 1715 N N . GLY A 1 208 ? 29.887 -15.815 -36.724 1.00 59.62 208 GLY A N 1
ATOM 1716 C CA . GLY A 1 208 ? 30.213 -14.877 -37.802 1.00 59.62 208 GLY A CA 1
ATOM 1717 C C . GLY A 1 208 ? 28.979 -14.356 -38.549 1.00 59.62 208 GLY A C 1
ATOM 1718 O O . GLY A 1 208 ? 29.117 -13.601 -39.509 1.00 59.62 208 GLY A O 1
ATOM 1719 N N . GLU A 1 209 ? 27.769 -14.702 -38.097 1.00 58.00 209 GLU A N 1
ATOM 1720 C CA . GLU A 1 209 ? 26.505 -14.134 -38.563 1.00 58.00 209 GLU A CA 1
ATOM 1721 C C . GLU A 1 209 ? 26.272 -12.771 -37.895 1.00 58.00 209 GLU A C 1
ATOM 1723 O O . GLU A 1 209 ? 25.230 -12.504 -37.295 1.00 58.00 209 GLU A O 1
ATOM 1728 N N . SER A 1 210 ? 27.237 -11.854 -38.000 1.00 55.50 210 SER A N 1
ATOM 1729 C CA . SER A 1 210 ? 26.903 -10.440 -37.876 1.00 55.50 210 SER A CA 1
ATOM 1730 C C . SER A 1 210 ? 25.973 -10.148 -39.043 1.00 55.50 210 SER A C 1
ATOM 1732 O O . SER A 1 210 ? 26.449 -10.166 -40.177 1.00 55.50 210 SER A O 1
ATOM 1734 N N . ALA A 1 211 ? 24.671 -9.994 -38.765 1.00 56.75 211 ALA A N 1
ATOM 1735 C CA . ALA A 1 211 ? 23.615 -9.733 -39.739 1.00 56.75 211 ALA A CA 1
ATOM 1736 C C . ALA A 1 211 ? 24.177 -8.934 -40.916 1.00 56.75 211 ALA A C 1
ATOM 1738 O O . ALA A 1 211 ? 24.451 -7.739 -40.784 1.00 56.75 211 ALA A O 1
ATOM 1739 N N . GLY A 1 212 ? 24.456 -9.647 -42.010 1.00 52.97 212 GLY A N 1
ATOM 1740 C CA . GLY A 1 212 ? 25.121 -9.076 -43.161 1.00 52.97 212 GLY A CA 1
ATOM 1741 C C . GLY A 1 212 ? 24.289 -7.898 -43.619 1.00 52.97 212 GLY A C 1
ATOM 1742 O O . GLY A 1 212 ? 23.107 -8.051 -43.929 1.00 52.97 212 GLY A O 1
ATOM 1743 N N . THR A 1 213 ? 24.894 -6.716 -43.611 1.00 49.94 213 THR A N 1
ATOM 1744 C CA . THR A 1 213 ? 24.424 -5.569 -44.373 1.00 49.94 213 THR A CA 1
ATOM 1745 C C . THR A 1 213 ? 24.181 -6.093 -45.778 1.00 49.94 213 THR A C 1
ATOM 1747 O O . THR A 1 213 ? 25.147 -6.433 -46.448 1.00 49.94 213 THR A O 1
ATOM 1750 N N . VAL A 1 214 ? 22.922 -6.261 -46.189 1.00 49.81 214 VAL A N 1
ATOM 1751 C CA . VAL A 1 214 ? 22.582 -6.625 -47.566 1.00 49.81 214 VAL A CA 1
ATOM 1752 C C . VAL A 1 214 ? 23.018 -5.440 -48.427 1.00 49.81 214 VAL A C 1
ATOM 1754 O O . VAL A 1 214 ? 22.399 -4.379 -48.320 1.00 49.81 214 VAL A O 1
ATOM 1757 N N . PRO A 1 215 ? 24.092 -5.545 -49.227 1.00 50.41 215 PRO A N 1
ATOM 1758 C CA . PRO A 1 215 ? 24.503 -4.481 -50.119 1.00 50.41 215 PRO A CA 1
ATOM 1759 C C . PRO A 1 215 ? 23.917 -4.807 -51.490 1.00 50.41 215 PRO A C 1
ATOM 1761 O O . PRO A 1 215 ? 24.343 -5.764 -52.132 1.00 50.41 215 PRO A O 1
ATOM 1764 N N . GLY A 1 216 ? 22.936 -4.037 -51.948 1.00 47.84 216 GLY A N 1
ATOM 1765 C CA . GLY A 1 216 ? 22.505 -4.136 -53.341 1.00 47.84 216 GLY A CA 1
ATOM 1766 C C . GLY A 1 216 ? 21.019 -3.924 -53.538 1.00 47.84 216 GLY A C 1
ATOM 1767 O O . GLY A 1 216 ? 20.214 -4.827 -53.337 1.00 47.84 216 GLY A O 1
ATOM 1768 N N . GLY A 1 217 ? 20.702 -2.718 -53.983 1.00 42.72 217 GLY A N 1
ATOM 1769 C CA . GLY A 1 217 ? 19.425 -2.317 -54.545 1.00 42.72 217 GLY A CA 1
ATOM 1770 C C . GLY A 1 217 ? 19.613 -0.955 -55.196 1.00 42.72 217 GLY A C 1
ATOM 1771 O O . GLY A 1 217 ? 19.037 0.025 -54.741 1.00 42.72 217 GLY A O 1
ATOM 1772 N N . GLU A 1 218 ? 20.528 -0.886 -56.169 1.00 52.09 218 GLU A N 1
ATOM 1773 C CA . GLU A 1 218 ? 20.554 0.186 -57.163 1.00 52.09 218 GLU A CA 1
ATOM 1774 C C . GLU A 1 218 ? 19.234 0.119 -57.943 1.00 52.09 218 GLU A C 1
ATOM 1776 O O . GLU A 1 218 ? 18.998 -0.843 -58.670 1.00 52.09 218 GLU A O 1
ATOM 1781 N N . GLU A 1 219 ? 18.375 1.123 -57.786 1.00 46.75 219 GLU A N 1
ATOM 1782 C CA . GLU A 1 219 ? 17.334 1.424 -58.767 1.00 46.75 219 GLU A CA 1
ATOM 1783 C C . GLU A 1 219 ? 17.647 2.789 -59.374 1.00 46.75 219 GLU A C 1
ATOM 1785 O O . GLU A 1 219 ? 17.491 3.844 -58.756 1.00 46.75 219 GLU A O 1
ATOM 1790 N N . THR A 1 220 ? 18.176 2.714 -60.589 1.00 45.38 220 THR A N 1
ATOM 1791 C CA . THR A 1 220 ? 18.499 3.821 -61.477 1.00 45.38 220 THR A CA 1
ATOM 1792 C C . THR A 1 220 ? 17.304 4.079 -62.398 1.00 45.38 220 THR A C 1
ATOM 1794 O O . THR A 1 220 ? 16.819 3.156 -63.043 1.00 45.38 220 THR A O 1
ATOM 1797 N N . GLU A 1 221 ? 16.910 5.352 -62.462 1.00 46.66 221 GLU A N 1
ATOM 1798 C CA . GLU A 1 221 ? 16.337 6.086 -63.605 1.00 46.66 221 GLU A CA 1
ATOM 1799 C C . GLU A 1 221 ? 15.017 5.647 -64.266 1.00 46.66 221 GLU A C 1
ATOM 1801 O O . GLU A 1 221 ? 14.883 4.595 -64.885 1.00 46.66 221 GLU A O 1
ATOM 1806 N N . GLY A 1 222 ? 14.082 6.604 -64.280 1.00 38.88 222 GLY A N 1
ATOM 1807 C CA . GLY A 1 222 ? 12.942 6.635 -65.188 1.00 38.88 222 GLY A CA 1
ATOM 1808 C C . GLY A 1 222 ? 12.096 7.900 -65.027 1.00 38.88 222 GLY A C 1
ATOM 1809 O O . GLY A 1 222 ? 10.982 7.808 -64.532 1.00 38.88 222 GLY A O 1
ATOM 1810 N N . ASP A 1 223 ? 12.620 9.051 -65.455 1.00 44.00 223 ASP A N 1
ATOM 1811 C CA . ASP A 1 223 ? 11.839 10.235 -65.868 1.00 44.00 223 ASP A CA 1
ATOM 1812 C C . ASP A 1 223 ? 12.175 10.486 -67.353 1.00 44.00 223 ASP A C 1
ATOM 1814 O O . ASP A 1 223 ? 13.333 10.269 -67.736 1.00 44.00 223 ASP A O 1
ATOM 1818 N N . PRO A 1 224 ? 11.211 10.879 -68.218 1.00 55.47 224 PRO A N 1
ATOM 1819 C CA . PRO A 1 224 ? 10.892 12.311 -68.304 1.00 55.47 224 PRO A CA 1
ATOM 1820 C C . PRO A 1 224 ? 9.439 12.700 -68.686 1.00 55.47 224 PRO A C 1
ATOM 1822 O O . PRO A 1 224 ? 8.746 11.971 -69.390 1.00 55.47 224 PRO A O 1
ATOM 1825 N N . GLU A 1 225 ? 9.104 13.946 -68.305 1.00 44.28 225 GLU A N 1
ATOM 1826 C CA . GLU A 1 225 ? 8.242 14.940 -68.998 1.00 44.28 225 GLU A CA 1
ATOM 1827 C C . GLU A 1 225 ? 6.716 14.658 -69.067 1.00 44.28 225 GLU A C 1
ATOM 1829 O O . GLU A 1 225 ? 6.273 13.558 -69.354 1.00 44.28 225 GLU A O 1
ATOM 1834 N N . GLU A 1 226 ? 5.795 15.587 -68.758 1.00 46.53 226 GLU A N 1
ATOM 1835 C CA . GLU A 1 226 ? 5.646 16.943 -69.315 1.00 46.53 226 GLU A CA 1
ATOM 1836 C C . GLU A 1 226 ? 4.626 17.807 -68.507 1.00 46.53 226 GLU A C 1
ATOM 1838 O O . GLU A 1 226 ? 3.575 17.313 -68.106 1.00 46.53 226 GLU A O 1
ATOM 1843 N N . GLY A 1 227 ? 4.955 19.101 -68.322 1.00 38.84 227 GLY A N 1
ATOM 1844 C CA . GLY A 1 227 ? 4.122 20.332 -68.231 1.00 38.84 227 GLY A CA 1
ATOM 1845 C C . GLY A 1 227 ? 2.787 20.371 -67.446 1.00 38.84 227 GLY A C 1
ATOM 1846 O O . GLY A 1 227 ? 1.888 19.574 -67.644 1.00 38.84 227 GLY A O 1
ATOM 1847 N N . THR A 1 228 ? 2.445 21.397 -66.656 1.00 40.09 228 THR A N 1
ATOM 1848 C CA . THR A 1 228 ? 2.558 22.838 -66.938 1.00 40.09 228 THR A CA 1
ATOM 1849 C C . THR A 1 228 ? 2.047 23.683 -65.750 1.00 40.09 228 THR A C 1
ATOM 1851 O O . THR A 1 228 ? 1.012 23.371 -65.171 1.00 40.09 228 THR A O 1
ATOM 1854 N N . GLY A 1 229 ? 2.725 24.813 -65.491 1.00 40.09 229 GLY A N 1
ATOM 1855 C CA . GLY A 1 229 ? 2.168 26.052 -64.909 1.00 40.09 229 GLY A CA 1
ATOM 1856 C C . GLY A 1 229 ? 2.140 26.146 -63.376 1.00 40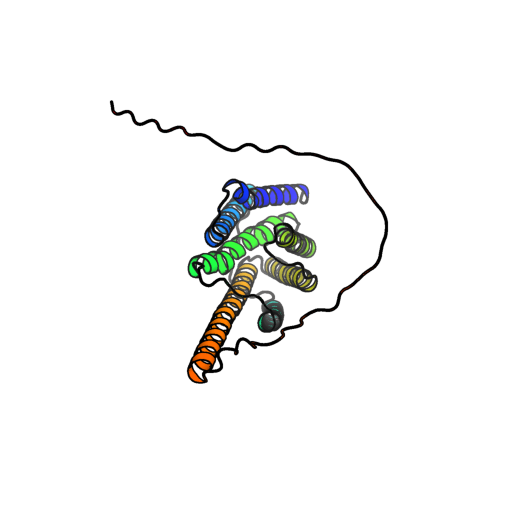.09 229 GLY A C 1
ATOM 1857 O O . GLY A 1 229 ? 1.520 25.334 -62.712 1.00 40.09 229 GLY A O 1
ATOM 1858 N N . GLY A 1 230 ? 2.727 27.138 -62.712 1.00 40.59 230 GLY A N 1
ATOM 1859 C CA . GLY A 1 230 ? 3.456 28.334 -63.118 1.00 40.59 230 GLY A CA 1
ATOM 1860 C C . GLY A 1 230 ? 3.753 29.166 -61.858 1.00 40.59 230 GLY A C 1
ATOM 1861 O O . GLY A 1 230 ? 3.001 29.072 -60.893 1.00 40.59 230 GLY A O 1
ATOM 1862 N N . ASN A 1 231 ? 4.882 29.889 -61.898 1.00 43.75 231 ASN A N 1
ATOM 1863 C CA . ASN A 1 231 ? 5.189 31.234 -61.368 1.00 43.75 231 ASN A CA 1
ATOM 1864 C C . ASN A 1 231 ? 4.380 31.771 -60.159 1.00 43.75 231 ASN A C 1
ATOM 1866 O O . ASN A 1 231 ? 3.163 31.696 -60.125 1.00 43.75 231 ASN A O 1
ATOM 1870 N N . GLU A 1 232 ? 4.947 32.461 -59.168 1.00 43.66 232 GLU A N 1
ATOM 1871 C CA . GLU A 1 232 ? 6.055 33.422 -59.202 1.00 43.66 232 GLU A CA 1
ATOM 1872 C C . GLU A 1 232 ? 6.357 33.919 -57.769 1.00 43.66 232 GLU A C 1
ATOM 1874 O O . GLU A 1 232 ? 5.571 33.703 -56.850 1.00 43.66 232 GLU A O 1
ATOM 1879 N N . ASP A 1 233 ? 7.450 34.680 -57.661 1.00 51.50 233 ASP A N 1
ATOM 1880 C CA . ASP A 1 233 ? 7.844 35.602 -56.584 1.00 51.50 233 ASP A CA 1
ATOM 1881 C C . ASP A 1 233 ? 8.630 35.032 -55.387 1.00 51.50 233 ASP A C 1
ATOM 1883 O O . ASP A 1 233 ? 8.102 34.386 -54.489 1.00 51.50 233 ASP A O 1
ATOM 1887 N N . ARG A 1 234 ? 9.974 35.149 -55.431 1.00 45.12 234 ARG A N 1
ATOM 1888 C CA . ARG A 1 234 ? 10.811 36.333 -55.055 1.00 45.12 234 ARG A CA 1
ATOM 1889 C C . ARG A 1 234 ? 11.023 36.370 -53.533 1.00 45.12 234 ARG A C 1
ATOM 1891 O O . ARG A 1 234 ? 10.073 36.221 -52.788 1.00 45.12 234 ARG A O 1
ATOM 1898 N N . ARG A 1 235 ? 12.187 36.655 -52.951 1.00 48.03 235 ARG A N 1
ATOM 1899 C CA . ARG A 1 235 ? 13.512 37.143 -53.372 1.00 48.03 235 ARG A CA 1
ATOM 1900 C C . ARG A 1 235 ? 14.428 36.950 -52.148 1.00 48.03 235 ARG A C 1
ATOM 1902 O O . ARG A 1 235 ? 13.947 37.051 -51.026 1.00 48.03 235 ARG A O 1
ATOM 1909 N N . GLU A 1 236 ? 15.665 36.507 -52.356 1.00 49.06 236 GLU A N 1
ATOM 1910 C CA . GLU A 1 236 ? 16.905 37.264 -52.082 1.00 49.06 236 GLU A CA 1
ATOM 1911 C C . GLU A 1 236 ? 16.944 38.006 -50.732 1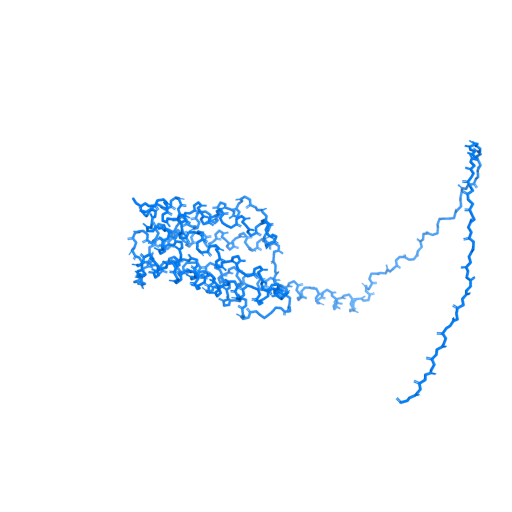.00 49.06 236 GLU A C 1
ATOM 1913 O O . GLU A 1 236 ? 16.258 39.007 -50.562 1.00 49.06 236 GLU A O 1
ATOM 1918 N N . ASP A 1 237 ? 17.837 37.595 -49.823 1.00 53.84 237 ASP A N 1
ATOM 1919 C CA . ASP A 1 237 ? 19.071 38.375 -49.671 1.00 53.84 237 ASP A CA 1
ATOM 1920 C C . ASP A 1 237 ? 20.188 37.625 -48.924 1.00 53.84 237 ASP A C 1
ATOM 1922 O O . ASP A 1 237 ? 19.985 36.971 -47.901 1.00 53.84 237 ASP A O 1
ATOM 1926 N N . GLN A 1 238 ? 21.383 37.740 -49.499 1.00 54.75 238 GLN A N 1
ATOM 1927 C CA . GLN A 1 238 ? 22.686 37.351 -48.965 1.00 54.75 238 GLN A CA 1
ATOM 1928 C C . GLN A 1 238 ? 23.141 38.329 -47.871 1.00 54.75 238 GLN A C 1
ATOM 1930 O O . GLN A 1 238 ? 22.853 39.520 -47.975 1.00 54.75 238 GLN A O 1
ATOM 1935 N N . ARG A 1 239 ? 23.965 37.858 -46.919 1.00 49.56 239 ARG A N 1
ATOM 1936 C CA . ARG A 1 239 ? 25.228 38.503 -46.474 1.00 49.56 239 ARG A CA 1
ATOM 1937 C C . ARG A 1 239 ? 25.869 37.746 -45.297 1.00 49.56 239 ARG A C 1
ATOM 1939 O O . ARG A 1 239 ? 25.375 37.804 -44.177 1.00 49.56 239 ARG A O 1
ATOM 1946 N N . ASP A 1 240 ? 26.996 37.099 -45.578 1.00 52.47 240 ASP A N 1
ATOM 1947 C CA . ASP A 1 240 ? 28.171 37.003 -44.685 1.00 52.47 240 ASP A CA 1
ATOM 1948 C C . ASP A 1 240 ? 28.959 38.344 -44.745 1.00 52.47 240 ASP A C 1
ATOM 1950 O O . ASP A 1 240 ? 28.583 39.195 -45.565 1.00 52.47 240 ASP A O 1
ATOM 1954 N N . PRO A 1 241 ? 30.136 38.542 -44.103 1.00 67.94 241 PRO A N 1
ATOM 1955 C CA . PRO A 1 241 ? 30.717 38.086 -42.818 1.00 67.94 241 PRO A CA 1
ATOM 1956 C C . PRO A 1 241 ? 31.270 39.286 -41.977 1.00 67.94 241 PRO A C 1
ATOM 1958 O O . PRO A 1 241 ? 31.209 40.418 -42.442 1.00 67.94 241 PRO A O 1
ATOM 1961 N N . ASP A 1 242 ? 31.797 39.058 -40.760 1.00 50.81 242 ASP A N 1
ATOM 1962 C CA . ASP A 1 242 ? 33.030 39.676 -40.169 1.00 50.81 242 ASP A CA 1
ATOM 1963 C C . ASP A 1 242 ? 33.102 39.413 -38.647 1.00 50.81 242 ASP A C 1
ATOM 1965 O O . ASP A 1 242 ? 32.106 39.526 -37.937 1.00 50.81 242 ASP A O 1
ATOM 1969 N N . GLU A 1 243 ? 34.174 38.790 -38.144 1.00 50.47 243 GLU A N 1
ATOM 1970 C CA . GLU A 1 243 ? 35.376 39.404 -37.533 1.00 50.47 243 GLU A CA 1
ATOM 1971 C C . GLU A 1 243 ? 35.144 40.143 -36.200 1.00 50.47 243 GLU A C 1
ATOM 1973 O O . GLU A 1 243 ? 34.347 41.067 -36.083 1.00 50.47 243 GLU A O 1
ATOM 1978 N N . GLY A 1 244 ? 35.900 39.745 -35.168 1.00 53.84 244 GLY A N 1
ATOM 1979 C CA . GLY A 1 244 ? 35.853 40.387 -33.852 1.00 53.84 244 GLY A CA 1
ATOM 1980 C C . GLY A 1 244 ? 36.694 39.690 -32.785 1.00 53.84 244 GLY A C 1
ATOM 1981 O O . GLY A 1 244 ? 36.171 39.177 -31.802 1.00 53.84 244 GLY A O 1
ATOM 1982 N N . ARG A 1 245 ? 38.005 39.650 -33.016 1.00 53.72 245 ARG A N 1
ATOM 1983 C CA . ARG A 1 245 ? 39.062 39.334 -32.048 1.00 53.72 245 ARG A CA 1
ATOM 1984 C C . ARG A 1 245 ? 39.175 40.493 -31.050 1.00 53.72 245 ARG A C 1
ATOM 1986 O O . ARG A 1 245 ? 39.286 41.625 -31.506 1.00 53.72 245 ARG A O 1
ATOM 1993 N N . ASP A 1 246 ? 39.244 40.231 -29.745 1.00 60.69 246 ASP A N 1
ATOM 1994 C CA . ASP A 1 246 ? 40.001 41.124 -28.861 1.00 60.69 246 ASP A CA 1
ATOM 1995 C C . ASP A 1 246 ? 40.631 40.373 -27.682 1.00 60.69 246 ASP A C 1
ATOM 1997 O O . ASP A 1 246 ? 39.963 39.722 -26.876 1.00 60.69 246 ASP A O 1
ATOM 2001 N N . ASP A 1 247 ? 41.957 40.462 -27.648 1.00 63.44 247 ASP A N 1
ATOM 2002 C CA . ASP A 1 247 ? 42.839 40.093 -26.555 1.00 63.44 247 ASP A CA 1
ATOM 2003 C C . ASP A 1 247 ? 43.081 41.369 -25.742 1.00 63.44 247 ASP A C 1
ATOM 2005 O O . ASP A 1 247 ? 43.567 42.357 -26.288 1.00 63.44 247 ASP A O 1
ATOM 2009 N N . THR A 1 248 ? 42.894 41.361 -24.422 1.00 60.22 248 THR A N 1
ATOM 2010 C CA . THR A 1 248 ? 43.704 42.254 -23.580 1.00 60.22 248 THR A CA 1
ATOM 2011 C C . THR A 1 248 ? 43.926 41.707 -22.179 1.00 60.22 248 THR A C 1
ATOM 2013 O O . THR A 1 248 ? 43.011 41.356 -21.440 1.00 60.22 248 THR A O 1
ATOM 2016 N N . LYS A 1 249 ? 45.218 41.646 -21.856 1.00 56.22 249 LYS A N 1
ATOM 2017 C CA . LYS A 1 249 ? 45.820 41.465 -20.540 1.00 56.22 249 LYS A CA 1
ATOM 2018 C C . LYS A 1 249 ? 45.647 42.734 -19.700 1.00 56.22 249 LYS A C 1
ATOM 2020 O O . LYS A 1 249 ? 45.709 43.834 -20.246 1.00 56.22 249 LYS A O 1
ATOM 2025 N N . GLY A 1 250 ? 45.582 42.552 -18.385 1.00 56.84 250 GLY A N 1
ATOM 2026 C CA . GLY A 1 250 ? 45.701 43.586 -17.357 1.00 56.84 250 GLY A CA 1
ATOM 2027 C C . GLY A 1 250 ? 45.516 42.974 -15.985 1.00 56.84 250 GLY A C 1
ATOM 2028 O O . GLY A 1 250 ? 44.343 42.739 -15.635 1.00 56.84 250 GLY A O 1
#

Secondary structure (DSSP, 8-state):
--HHHHHHHHHHHHHHHHGGGGGT---HHHHHHHHHHHHHHHHHHHHHHTT---------TTHHHHHHHHHHHHHHHHH------TTS-HHHHHHIIIIIHHHHHHIIIIIIIHHHTTT-HHHHHHHHHHHHHHHHHTTSS---HHHHHHHHHHHHHHHHHHHHHS-SHHHHHHHHHHHHHHHHHHHHHHHHHHHHHHHHHHHHHHH-------------------------------------------

pLDDT: mean 82.33, std 18.17, range [38.84, 98.62]